Protein AF-A0A0J8QMM5-F1 (afdb_monomer_lite)

pLDDT: mean 78.03, std 19.75, range [22.58, 96.88]

Secondary structure (DSSP, 8-state):
-HHHHHHHHHHHHHHHHHHHHHHHHHHHHHHHHHHHHHHHHHHHHHHHHHHHHHHHHHHHHHHHHHHHHHHHHHHHHHHHHHTT--S-------------HHHHHHHHT-HHHHHHHHHHH-TT--EEEEES-TT--HHHHHHHHHHHH-----GGGEEEEE-S-GGGGSGGG-SS-HHHHHHHHHHHHHHHHHHH---SSEEESS--HHHHHHHHHH-TTS-EEE--SS-SS-HHHHHGGG-SSS-S-TTTTTTSHHHHHHHHHHHHHHHHHHHHHHHHS-B--SS----PPPP-

Foldseek 3Di:
DVVVVVVVVVVVVVVVVCVVVVVVVVVVVVLVVLQVVLVVLQVLQVVVVVVLLVQLVVVVVVVVVVVVVVVVVVVVVVVVVVVVDPDDDDDPDPPPPPDDVVLVVVLVQDPLNVQQVCCVVPVSAAAEAEDQPPPDDLVRVQVVCCVPNVDHHDSSRYHYDHFPLVLQLDQVNPPPPSLVSNLVSLLVRLVRVSSNPNDQEEEAEPQNLSSLLSCCSHPVNHAYAYSDPDHSDDPLNLVQLDACPPPRDDNHVCLDDPNNVVVSVSVVVSVVVSCVSNVPRNHDDVPDPCPDPDDD

Organism: NCBI:txid454286

Sequence (296 aa):
MLAFISSTIATLVSLLALAVIFPTVAGYPIRLVLRGLGCRIKKRTEAKRKLIRARVRVEEEDYQSQRNRQSKAEDADWEKVESYGSQTATDGKVKDSAWTESTRWRWRTSPLAAVRATQKRWPKAICVIYTGDQDVDKATMLKNIERRFNIQLHPPTVVFCYLSTRKYVLSNTYPHFTLLGQSLGSLVLAYDAFTNLVPDVFVDTMGYAFALALSNFLFPSVPTGAYVHYPTISTDMLESLDDKTGQRGLNAGAGTGWKGMVKRKYWHAFAKLYGWVGGNANLREPSILYIRPIPS

InterPro domains:
  IPR031814 ALG11 mannosyltransferase, N-terminal [PF15924] (113-282)
  IPR038013 ALG11 mannosyltransferase [PTHR45919] (113-282)

Structure (mmCIF, N/CA/C/O backbone):
data_AF-A0A0J8QMM5-F1
#
_entry.id   AF-A0A0J8QMM5-F1
#
loop_
_atom_site.group_PDB
_atom_site.id
_atom_site.type_symbol
_atom_site.label_atom_id
_atom_site.label_alt_id
_atom_site.label_comp_id
_atom_site.label_asym_id
_atom_site.label_entity_id
_atom_site.label_seq_id
_atom_site.pdbx_PDB_ins_code
_atom_site.Cartn_x
_atom_site.Cartn_y
_atom_site.Cartn_z
_atom_site.occupancy
_atom_site.B_iso_or_equiv
_atom_site.auth_seq_id
_atom_site.auth_comp_id
_atom_site.auth_asym_id
_atom_site.auth_atom_id
_atom_site.pdbx_PDB_model_num
ATOM 1 N N . MET A 1 1 ? 13.458 -31.846 -51.665 1.00 62.78 1 MET A N 1
ATOM 2 C CA . MET A 1 1 ? 13.258 -30.419 -51.314 1.00 62.78 1 MET A CA 1
ATOM 3 C C . MET A 1 1 ? 12.048 -30.204 -50.399 1.00 62.78 1 MET A C 1
ATOM 5 O O . MET A 1 1 ? 12.219 -29.625 -49.338 1.00 62.78 1 MET A O 1
ATOM 9 N N . LEU A 1 2 ? 10.861 -30.732 -50.733 1.00 65.62 2 LEU A N 1
ATOM 10 C CA . LEU A 1 2 ? 9.627 -30.558 -49.938 1.00 65.62 2 LEU A CA 1
ATOM 11 C C . LEU A 1 2 ? 9.705 -31.093 -48.490 1.00 65.62 2 LEU A C 1
ATOM 13 O O . LEU A 1 2 ? 9.271 -30.413 -47.566 1.00 65.62 2 LEU A O 1
ATOM 17 N N . ALA A 1 3 ? 10.326 -32.257 -48.266 1.00 66.31 3 ALA A N 1
ATOM 18 C CA . ALA A 1 3 ? 10.492 -32.827 -46.920 1.00 66.31 3 ALA A CA 1
ATOM 19 C C . ALA A 1 3 ? 11.382 -31.971 -45.992 1.00 66.31 3 ALA A C 1
ATOM 21 O O . ALA A 1 3 ? 11.090 -31.831 -44.806 1.00 66.31 3 ALA A O 1
ATOM 22 N N . PHE A 1 4 ? 12.427 -31.338 -46.538 1.00 68.12 4 PHE A N 1
ATOM 23 C CA . PHE A 1 4 ? 13.294 -30.431 -45.779 1.00 68.12 4 PHE A CA 1
ATOM 24 C C . PHE A 1 4 ? 12.557 -29.150 -45.374 1.00 68.12 4 PHE A C 1
ATOM 26 O O . PHE A 1 4 ? 12.697 -28.705 -44.240 1.00 68.12 4 PHE A O 1
ATOM 33 N N . ILE A 1 5 ? 11.720 -28.606 -46.263 1.00 73.81 5 ILE A N 1
ATOM 34 C CA . ILE A 1 5 ? 10.893 -27.421 -45.990 1.00 73.81 5 ILE A CA 1
ATOM 35 C C . ILE A 1 5 ? 9.827 -27.734 -44.923 1.00 73.81 5 ILE A C 1
ATOM 37 O O . ILE A 1 5 ? 9.602 -26.941 -44.015 1.00 73.81 5 ILE A O 1
ATOM 41 N N . SER A 1 6 ? 9.212 -28.919 -44.968 1.00 75.88 6 SER A N 1
ATOM 42 C CA . SER A 1 6 ? 8.252 -29.346 -43.940 1.00 75.88 6 SER A CA 1
ATOM 43 C C . SER A 1 6 ? 8.903 -29.505 -42.560 1.00 75.88 6 SER A C 1
ATOM 45 O O . SER A 1 6 ? 8.299 -29.144 -41.550 1.00 75.88 6 SER A O 1
ATOM 47 N N . SER A 1 7 ? 10.134 -30.023 -42.503 1.00 79.88 7 SER A N 1
ATOM 48 C CA . SER A 1 7 ? 10.862 -30.205 -41.244 1.00 79.88 7 SER A CA 1
ATOM 49 C C . SER A 1 7 ? 11.299 -28.877 -40.624 1.00 79.88 7 SER A C 1
ATOM 51 O O . SER A 1 7 ? 11.254 -28.743 -39.404 1.00 79.88 7 SER A O 1
ATOM 53 N N . THR A 1 8 ? 11.706 -27.890 -41.429 1.00 86.25 8 THR A N 1
ATOM 54 C CA . THR A 1 8 ? 12.102 -26.563 -40.926 1.00 86.25 8 THR A CA 1
ATOM 55 C C . THR A 1 8 ? 10.906 -25.731 -40.468 1.00 86.25 8 THR A C 1
ATOM 57 O O . THR A 1 8 ? 11.003 -25.002 -39.483 1.00 86.25 8 THR A O 1
ATOM 60 N N . ILE A 1 9 ? 9.751 -25.869 -41.125 1.00 87.31 9 ILE A N 1
ATOM 61 C CA . ILE A 1 9 ? 8.509 -25.224 -40.679 1.00 87.31 9 ILE A CA 1
ATOM 62 C C . ILE A 1 9 ? 8.049 -25.821 -39.342 1.00 87.31 9 ILE A C 1
ATOM 64 O O . ILE A 1 9 ? 7.714 -25.075 -38.423 1.00 87.31 9 ILE A O 1
ATOM 68 N N . ALA A 1 10 ? 8.092 -27.147 -39.184 1.00 86.06 10 ALA A N 1
ATOM 69 C CA . ALA A 1 10 ? 7.702 -27.807 -37.936 1.00 86.06 10 ALA A CA 1
ATOM 70 C C . ALA A 1 10 ? 8.595 -27.414 -36.742 1.00 86.06 10 ALA A C 1
ATOM 72 O O . ALA A 1 10 ? 8.090 -27.210 -35.633 1.00 86.06 10 ALA A O 1
ATOM 73 N N . THR A 1 11 ? 9.908 -27.254 -36.953 1.00 88.94 11 THR A N 1
ATOM 74 C CA . THR A 1 11 ? 10.827 -26.798 -35.896 1.00 88.94 11 THR A CA 1
ATOM 75 C C . THR A 1 11 ? 10.602 -25.332 -35.533 1.00 88.94 11 THR A C 1
ATOM 77 O O . THR A 1 11 ? 10.573 -25.011 -34.346 1.00 88.94 11 THR A O 1
ATOM 80 N N . LEU A 1 12 ? 10.355 -24.453 -36.510 1.00 90.69 12 LEU A N 1
ATOM 81 C CA . LEU A 1 12 ? 9.991 -23.050 -36.268 1.00 90.69 12 LEU A CA 1
ATOM 82 C C . LEU A 1 12 ? 8.680 -22.914 -35.484 1.00 90.69 12 LEU A C 1
ATOM 84 O O . LEU A 1 12 ? 8.627 -22.161 -34.513 1.00 90.69 12 LEU A O 1
ATOM 88 N N . VAL A 1 13 ? 7.643 -23.670 -35.856 1.00 90.88 13 VAL A N 1
ATOM 89 C CA . VAL A 1 13 ? 6.353 -23.677 -35.144 1.00 90.88 13 VAL A CA 1
ATOM 90 C C . VAL A 1 13 ? 6.521 -24.194 -33.714 1.00 90.88 13 VAL A C 1
ATOM 92 O O . VAL A 1 13 ? 5.985 -23.597 -32.783 1.00 90.88 13 VAL A O 1
ATOM 95 N N . SER A 1 14 ? 7.312 -25.250 -33.515 1.00 87.44 14 SER A N 1
ATOM 96 C CA . SER A 1 14 ? 7.586 -25.797 -32.180 1.00 87.44 14 SER A CA 1
ATOM 97 C C . SER A 1 14 ? 8.368 -24.816 -31.301 1.00 87.44 14 SER A C 1
ATOM 99 O O . SER A 1 14 ? 8.027 -24.635 -30.135 1.00 87.44 14 SER A O 1
ATOM 101 N N . LEU A 1 15 ? 9.374 -24.131 -31.855 1.00 88.81 15 LEU A N 1
ATOM 102 C CA . LEU A 1 15 ? 10.140 -23.102 -31.144 1.00 88.81 15 LEU A CA 1
ATOM 103 C C . LEU A 1 15 ? 9.281 -21.885 -30.788 1.00 88.81 15 LEU A C 1
ATOM 105 O O . LEU A 1 15 ? 9.394 -21.371 -29.679 1.00 88.81 15 LEU A O 1
ATOM 109 N N . LEU A 1 16 ? 8.392 -21.454 -31.687 1.00 87.69 16 LEU A N 1
ATOM 110 C CA . LEU A 1 16 ? 7.431 -20.383 -31.415 1.00 87.69 16 LEU A CA 1
ATOM 111 C C . LEU A 1 16 ? 6.427 -20.789 -30.331 1.00 87.69 16 LEU A C 1
ATOM 113 O O . LEU A 1 16 ? 6.176 -20.013 -29.410 1.00 87.69 16 LEU A O 1
ATOM 117 N N . ALA A 1 17 ? 5.900 -22.014 -30.385 1.00 84.44 17 ALA A N 1
ATOM 118 C CA . ALA A 1 17 ? 5.011 -22.539 -29.354 1.00 84.44 17 ALA A CA 1
ATOM 119 C C . ALA A 1 17 ? 5.716 -22.600 -27.990 1.00 84.44 17 ALA A C 1
ATOM 121 O O . ALA A 1 17 ? 5.173 -22.116 -26.999 1.00 84.44 17 ALA A O 1
ATOM 122 N N . LEU A 1 18 ? 6.955 -23.101 -27.933 1.00 83.62 18 LEU A N 1
ATOM 123 C CA . LEU A 1 18 ? 7.776 -23.074 -26.721 1.00 83.62 18 LEU A CA 1
ATOM 124 C C . LEU A 1 18 ? 8.039 -21.644 -26.240 1.00 83.62 18 LEU A C 1
ATOM 126 O O . LEU A 1 18 ? 7.903 -21.389 -25.051 1.00 83.62 18 LEU A O 1
ATOM 130 N N . ALA A 1 19 ? 8.344 -20.695 -27.124 1.00 81.31 19 ALA A N 1
ATOM 131 C CA . ALA A 1 19 ? 8.587 -19.302 -26.748 1.00 81.31 19 ALA A CA 1
ATOM 132 C C . ALA A 1 19 ? 7.346 -18.603 -26.161 1.00 81.31 19 ALA A C 1
ATOM 134 O O . ALA A 1 19 ? 7.491 -17.705 -25.335 1.00 81.31 19 ALA A O 1
ATOM 135 N N . VAL A 1 20 ? 6.136 -19.019 -26.546 1.00 79.88 20 VAL A N 1
ATOM 136 C CA . VAL A 1 20 ? 4.873 -18.488 -26.001 1.00 79.88 20 VAL A CA 1
ATOM 137 C C . VAL A 1 20 ? 4.461 -19.218 -24.720 1.00 79.88 20 VAL A C 1
ATOM 139 O O . VAL A 1 20 ? 4.051 -18.588 -23.744 1.00 79.88 20 VAL A O 1
ATOM 142 N N . ILE A 1 21 ? 4.593 -20.544 -24.690 1.00 78.25 21 ILE A N 1
ATOM 143 C CA . ILE A 1 21 ? 4.178 -21.377 -23.556 1.00 78.25 21 ILE A CA 1
ATOM 144 C C . ILE A 1 21 ? 5.167 -21.227 -22.396 1.00 78.25 21 ILE A C 1
ATOM 146 O O . ILE A 1 21 ? 4.750 -21.062 -21.250 1.00 78.25 21 ILE A O 1
ATOM 150 N N . PHE A 1 22 ? 6.472 -21.212 -22.667 1.00 76.62 22 PHE A N 1
ATOM 151 C CA . PHE A 1 22 ? 7.512 -21.219 -21.641 1.00 76.62 22 PHE A CA 1
ATOM 152 C C . PHE A 1 22 ? 7.416 -20.043 -20.657 1.00 76.62 22 PHE A C 1
ATOM 154 O O . PHE A 1 22 ? 7.414 -20.314 -19.462 1.00 76.62 22 PHE A O 1
ATOM 161 N N . PRO A 1 23 ? 7.236 -18.769 -21.059 1.00 71.94 23 PRO A N 1
ATOM 162 C CA . PRO A 1 23 ? 7.080 -17.667 -20.105 1.00 71.94 23 PRO A CA 1
ATOM 163 C C . PRO A 1 23 ? 5.829 -17.810 -19.228 1.00 71.94 23 PRO A C 1
ATOM 165 O O . PRO A 1 23 ? 5.852 -17.472 -18.043 1.00 71.94 23 PRO A O 1
ATOM 168 N N . THR A 1 24 ? 4.735 -18.337 -19.790 1.00 69.25 24 THR A N 1
ATOM 169 C CA . THR A 1 24 ? 3.478 -18.531 -19.050 1.00 69.25 24 THR A CA 1
ATOM 170 C C . THR A 1 24 ? 3.580 -19.670 -18.037 1.00 69.25 24 THR A C 1
ATOM 172 O O . THR A 1 24 ? 3.145 -19.521 -16.893 1.00 69.25 24 THR A O 1
ATOM 175 N N . VAL A 1 25 ? 4.229 -20.771 -18.421 1.00 75.44 25 VAL A N 1
ATOM 176 C CA . VAL A 1 25 ? 4.431 -21.951 -17.574 1.00 75.44 25 VAL A CA 1
ATOM 177 C C . VAL A 1 25 ? 5.536 -21.706 -16.545 1.00 75.44 25 VAL A C 1
ATOM 179 O O . VAL A 1 25 ? 5.356 -22.035 -15.376 1.00 75.44 25 VAL A O 1
ATOM 182 N N . ALA A 1 26 ? 6.632 -21.041 -16.918 1.00 74.88 26 ALA A N 1
ATOM 183 C CA . ALA A 1 26 ? 7.731 -20.691 -16.014 1.00 74.88 26 ALA A CA 1
ATOM 184 C C . ALA A 1 26 ? 7.309 -19.684 -14.930 1.00 74.88 26 ALA A C 1
ATOM 186 O O . ALA A 1 26 ? 7.843 -19.699 -13.822 1.00 74.88 26 ALA A O 1
ATOM 187 N N . GLY A 1 27 ? 6.309 -18.840 -15.205 1.00 80.00 27 GLY A N 1
ATOM 188 C CA . GLY A 1 27 ? 5.729 -17.941 -14.205 1.00 80.00 27 GLY A CA 1
ATOM 189 C C . GLY A 1 27 ? 4.836 -18.643 -13.172 1.00 80.00 27 GLY A C 1
ATOM 190 O O . GLY A 1 27 ? 4.624 -18.108 -12.081 1.00 80.00 27 GLY A O 1
ATOM 191 N N . TYR A 1 28 ? 4.312 -19.834 -13.478 1.00 85.44 28 TYR A N 1
ATOM 192 C CA . TYR A 1 28 ? 3.424 -20.585 -12.587 1.00 85.44 28 TYR A CA 1
ATOM 193 C C . TYR A 1 28 ? 4.067 -21.004 -11.250 1.00 85.44 28 TYR A C 1
ATOM 195 O O . TYR A 1 28 ? 3.467 -20.706 -10.212 1.00 85.44 28 TYR A O 1
ATOM 203 N N . PRO A 1 29 ? 5.271 -21.619 -11.204 1.00 88.50 29 PRO A N 1
ATOM 204 C CA . PRO A 1 29 ? 5.899 -21.982 -9.933 1.00 88.50 29 PRO A CA 1
ATOM 205 C C . PRO A 1 29 ? 6.168 -20.753 -9.059 1.00 88.50 29 PRO A C 1
ATOM 207 O O . PRO A 1 29 ? 5.902 -20.787 -7.861 1.00 88.50 29 PRO A O 1
ATOM 210 N N . ILE A 1 30 ? 6.591 -19.632 -9.654 1.00 88.50 30 ILE A N 1
ATOM 211 C CA . ILE A 1 30 ? 6.807 -18.371 -8.929 1.00 88.50 30 ILE A CA 1
ATOM 212 C C . ILE A 1 30 ? 5.498 -17.890 -8.293 1.00 88.50 30 ILE A C 1
ATOM 214 O O . ILE A 1 30 ? 5.462 -17.562 -7.107 1.00 88.50 30 ILE A O 1
ATOM 218 N N . ARG A 1 31 ? 4.392 -17.900 -9.050 1.00 88.75 31 ARG A N 1
ATOM 219 C CA . ARG A 1 31 ? 3.063 -17.542 -8.528 1.00 88.75 31 ARG A CA 1
ATOM 220 C C . ARG A 1 31 ? 2.626 -18.474 -7.400 1.00 88.75 31 ARG A C 1
ATOM 222 O O . ARG A 1 31 ? 2.049 -17.998 -6.427 1.00 88.75 31 ARG A O 1
ATOM 229 N N . LEU A 1 32 ? 2.895 -19.775 -7.504 1.00 92.06 32 LEU A N 1
ATOM 230 C CA . LEU A 1 32 ? 2.554 -20.745 -6.463 1.00 92.06 32 LEU A CA 1
ATOM 231 C C . LEU A 1 32 ? 3.343 -20.486 -5.172 1.00 92.06 32 LEU A C 1
ATOM 233 O O . LEU A 1 32 ? 2.751 -20.452 -4.094 1.00 92.06 32 LEU A O 1
ATOM 237 N N . VAL A 1 33 ? 4.650 -20.232 -5.284 1.00 94.31 33 VAL A N 1
ATOM 238 C CA . VAL A 1 33 ? 5.516 -19.891 -4.144 1.00 94.31 33 VAL A CA 1
ATOM 239 C C . VAL A 1 33 ? 5.051 -18.596 -3.475 1.00 94.31 33 VAL A C 1
ATOM 241 O O . VAL A 1 33 ? 4.888 -18.563 -2.255 1.00 94.31 33 VAL A O 1
ATOM 244 N N . LEU A 1 34 ? 4.766 -17.548 -4.255 1.00 93.94 34 LEU A N 1
ATOM 245 C CA . LEU A 1 34 ? 4.279 -16.269 -3.725 1.00 93.94 34 LEU A CA 1
ATOM 246 C C . LEU A 1 34 ? 2.908 -16.408 -3.051 1.00 93.94 34 LEU A C 1
ATOM 248 O O . LEU A 1 34 ? 2.711 -15.871 -1.963 1.00 93.94 34 LEU A O 1
ATOM 252 N N . ARG A 1 35 ? 1.989 -17.197 -3.619 1.00 94.75 35 ARG A N 1
ATOM 253 C CA . ARG A 1 35 ? 0.704 -17.520 -2.975 1.00 94.75 35 ARG A CA 1
ATOM 254 C C . ARG A 1 35 ? 0.899 -18.282 -1.668 1.00 94.75 35 ARG A C 1
ATOM 256 O O . ARG A 1 35 ? 0.250 -17.961 -0.677 1.00 94.75 35 ARG A O 1
ATOM 263 N N . GLY A 1 36 ? 1.813 -19.253 -1.638 1.00 95.94 36 GLY A N 1
ATOM 264 C CA . GLY A 1 36 ? 2.172 -19.980 -0.419 1.00 95.94 36 GLY A CA 1
ATOM 265 C C . GLY A 1 36 ? 2.713 -19.050 0.671 1.00 95.94 36 GLY A C 1
ATOM 266 O O . GLY A 1 36 ? 2.278 -19.118 1.826 1.00 95.94 36 GLY A O 1
ATOM 267 N N . LEU A 1 37 ? 3.595 -18.119 0.295 1.00 96.50 37 LEU A N 1
ATOM 268 C CA . LEU A 1 37 ? 4.109 -17.082 1.188 1.00 96.50 37 LEU A CA 1
ATOM 269 C C . LEU A 1 37 ? 2.985 -16.167 1.694 1.00 96.50 37 LEU A C 1
ATOM 271 O O . LEU A 1 37 ? 2.896 -15.913 2.895 1.00 96.50 37 LEU A O 1
ATOM 275 N N . GLY A 1 38 ? 2.079 -15.740 0.814 1.00 96.06 38 GLY A N 1
ATOM 276 C CA . GLY A 1 38 ? 0.898 -14.965 1.182 1.00 96.06 38 GLY A CA 1
ATOM 277 C C . GLY A 1 38 ? -0.000 -15.702 2.176 1.00 96.06 38 GLY A C 1
ATOM 278 O O . GLY A 1 38 ? -0.340 -15.158 3.226 1.00 96.06 38 GLY A O 1
ATOM 279 N N . CYS A 1 39 ? -0.315 -16.978 1.942 1.00 96.06 39 CYS A N 1
ATOM 280 C CA . CYS A 1 39 ? -1.072 -17.796 2.895 1.00 96.06 39 CYS A CA 1
ATOM 281 C C . CYS A 1 39 ? -0.392 -17.859 4.271 1.00 96.06 39 CYS A C 1
ATOM 283 O O . CYS A 1 39 ? -1.067 -17.745 5.297 1.00 96.06 39 CYS A O 1
ATOM 285 N N . ARG A 1 40 ? 0.940 -17.994 4.310 1.00 96.88 40 ARG 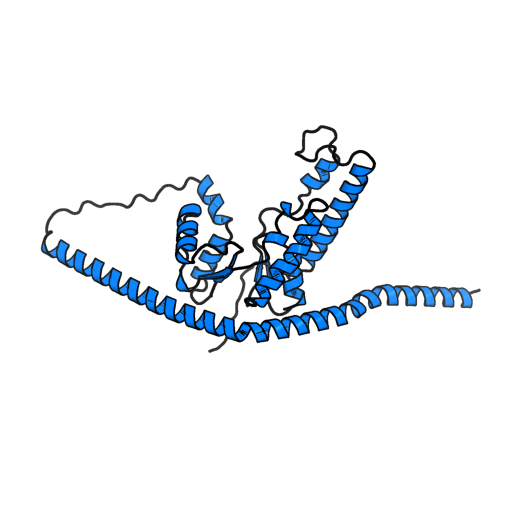A N 1
ATOM 286 C CA . ARG A 1 40 ? 1.712 -17.986 5.560 1.00 96.88 40 ARG A CA 1
ATOM 287 C C . ARG A 1 40 ? 1.621 -16.639 6.280 1.00 96.88 40 ARG A C 1
ATOM 289 O O . ARG A 1 40 ? 1.396 -16.616 7.490 1.00 96.88 40 ARG A O 1
ATOM 296 N N . ILE A 1 41 ? 1.755 -15.528 5.556 1.00 96.31 41 ILE A N 1
ATOM 297 C CA . ILE A 1 41 ? 1.646 -14.174 6.120 1.00 96.31 41 ILE A CA 1
ATOM 298 C C . ILE A 1 41 ? 0.225 -13.914 6.640 1.00 96.31 41 ILE A C 1
ATOM 300 O O . ILE A 1 41 ? 0.054 -13.401 7.748 1.00 96.31 41 ILE A O 1
ATOM 304 N N . LYS A 1 42 ? -0.803 -14.332 5.893 1.00 94.88 42 LYS A N 1
ATOM 305 C CA . LYS A 1 42 ? -2.204 -14.208 6.310 1.00 94.88 42 LYS A CA 1
ATOM 306 C C . LYS A 1 42 ? -2.452 -14.952 7.622 1.00 94.88 42 LYS A C 1
ATOM 308 O O . LYS A 1 42 ? -2.906 -14.333 8.575 1.00 94.88 42 LYS A O 1
ATOM 313 N N . LYS A 1 43 ? -2.040 -16.223 7.717 1.00 95.81 43 LYS A N 1
ATOM 314 C CA . LYS A 1 43 ? -2.146 -17.013 8.959 1.00 95.81 43 LYS A CA 1
ATOM 315 C C . LYS A 1 43 ? -1.427 -16.345 10.134 1.00 95.81 43 LYS A C 1
ATOM 317 O O . LYS A 1 43 ? -1.985 -16.240 11.219 1.00 95.81 43 LYS A O 1
ATOM 322 N N . ARG A 1 44 ? -0.208 -15.835 9.918 1.00 95.50 44 ARG A N 1
ATOM 323 C CA . ARG A 1 44 ? 0.572 -15.153 10.965 1.00 95.50 44 ARG A CA 1
ATOM 324 C C . ARG A 1 44 ? -0.115 -13.883 11.482 1.00 95.50 44 ARG A C 1
ATOM 326 O O . ARG A 1 44 ? -0.029 -13.582 12.668 1.00 95.50 44 ARG A O 1
ATOM 333 N N . THR A 1 45 ? -0.794 -13.141 10.609 1.00 94.50 45 THR A N 1
ATOM 334 C CA . THR A 1 45 ? -1.445 -11.869 10.964 1.00 94.50 45 THR A CA 1
ATOM 335 C C . THR A 1 45 ? -2.856 -12.028 11.538 1.00 94.50 45 THR A C 1
ATOM 337 O O . THR A 1 45 ? -3.407 -11.057 12.059 1.00 94.50 45 THR A O 1
ATOM 340 N N . GLU A 1 46 ? -3.444 -13.231 11.528 1.00 94.19 46 GLU A N 1
ATOM 341 C CA . GLU A 1 46 ? -4.797 -13.471 12.054 1.00 94.19 46 GLU A CA 1
ATOM 342 C C . GLU A 1 46 ? -4.939 -13.161 13.547 1.00 94.19 46 GLU A C 1
ATOM 344 O O . GLU A 1 46 ? -5.944 -12.575 13.954 1.00 94.19 46 GLU A O 1
ATOM 349 N N . ALA A 1 47 ? -3.940 -13.498 14.365 1.00 94.69 47 ALA A N 1
ATOM 350 C CA . ALA A 1 47 ? -3.967 -13.186 15.795 1.00 94.69 47 ALA A CA 1
ATOM 351 C C . ALA A 1 47 ? -4.033 -11.667 16.026 1.00 94.69 47 ALA A C 1
ATOM 353 O O . ALA A 1 47 ? -4.917 -11.170 16.724 1.00 94.69 47 ALA A O 1
ATOM 354 N N . LYS A 1 48 ? -3.162 -10.910 15.347 1.00 93.19 48 LYS A N 1
ATOM 355 C CA . LYS A 1 48 ? -3.145 -9.442 15.409 1.00 93.19 48 LYS A CA 1
ATOM 356 C C . LYS A 1 48 ? -4.441 -8.832 14.876 1.00 93.19 48 LYS A C 1
ATOM 358 O O . LYS A 1 48 ? -4.972 -7.903 15.476 1.00 93.19 48 LYS A O 1
ATOM 363 N N . ARG A 1 49 ? -5.015 -9.391 13.810 1.00 94.25 49 ARG A N 1
ATOM 364 C CA . ARG A 1 49 ? -6.330 -8.992 13.286 1.00 94.25 49 ARG A CA 1
ATOM 365 C C . ARG A 1 49 ? -7.446 -9.164 14.319 1.00 94.25 49 ARG A C 1
ATOM 367 O O . ARG A 1 49 ? -8.279 -8.269 14.454 1.00 94.25 49 ARG A O 1
ATOM 374 N N . LYS A 1 50 ? -7.484 -10.290 15.041 1.00 95.31 50 LYS A N 1
ATOM 375 C CA . LYS A 1 50 ? -8.470 -10.522 16.114 1.00 95.31 50 LYS A CA 1
ATOM 376 C C . LYS A 1 50 ? -8.305 -9.502 17.242 1.00 95.31 50 LYS A C 1
ATOM 378 O O . LYS A 1 50 ? -9.301 -8.924 17.667 1.00 95.31 50 LYS A O 1
ATOM 383 N N . LEU A 1 51 ? -7.065 -9.217 17.645 1.00 95.50 51 LEU A N 1
ATOM 384 C CA . LEU A 1 51 ? -6.756 -8.194 18.650 1.00 95.50 51 LEU A CA 1
ATOM 385 C C . LEU A 1 51 ? -7.208 -6.796 18.217 1.00 95.50 51 LEU A C 1
ATOM 387 O O . LEU A 1 51 ? -7.824 -6.087 19.004 1.00 95.50 51 LEU A O 1
ATOM 391 N N . ILE A 1 52 ? -6.960 -6.413 16.961 1.00 93.62 52 ILE A N 1
ATOM 392 C CA . ILE A 1 52 ? -7.420 -5.127 16.422 1.00 93.62 52 ILE A CA 1
ATOM 393 C C . ILE A 1 52 ? -8.948 -5.050 16.463 1.00 93.62 52 ILE A C 1
ATOM 395 O O . ILE A 1 52 ? -9.489 -4.061 16.940 1.00 93.62 52 ILE A O 1
ATOM 399 N N . ARG A 1 53 ? -9.657 -6.097 16.025 1.00 94.75 53 ARG A N 1
ATOM 400 C CA . ARG A 1 53 ? -11.128 -6.125 16.080 1.00 94.75 53 ARG A CA 1
ATOM 401 C C . ARG A 1 53 ? -11.659 -6.011 17.509 1.00 94.75 53 ARG A C 1
ATOM 403 O O . ARG A 1 53 ? -12.637 -5.306 17.717 1.00 94.75 53 ARG A O 1
ATOM 410 N N . ALA A 1 54 ? -11.029 -6.685 18.469 1.00 95.12 54 ALA A N 1
ATOM 411 C CA . ALA A 1 54 ? -11.398 -6.581 19.877 1.00 95.12 54 ALA A CA 1
ATOM 412 C C . ALA A 1 54 ? -11.159 -5.164 20.417 1.00 95.12 54 ALA A C 1
ATOM 414 O O . ALA A 1 54 ? -12.059 -4.587 21.014 1.00 95.12 54 ALA A O 1
ATOM 415 N N . ARG A 1 55 ? -9.996 -4.566 20.123 1.00 94.75 55 ARG A N 1
ATOM 416 C CA . ARG A 1 55 ? -9.681 -3.185 20.513 1.00 94.75 55 ARG A CA 1
ATOM 417 C C . ARG A 1 55 ? -10.678 -2.182 19.939 1.00 94.75 55 ARG A C 1
ATOM 419 O O . ARG A 1 55 ? -11.149 -1.333 20.676 1.00 94.75 55 ARG A O 1
ATOM 426 N N . VAL A 1 56 ? -11.029 -2.305 18.658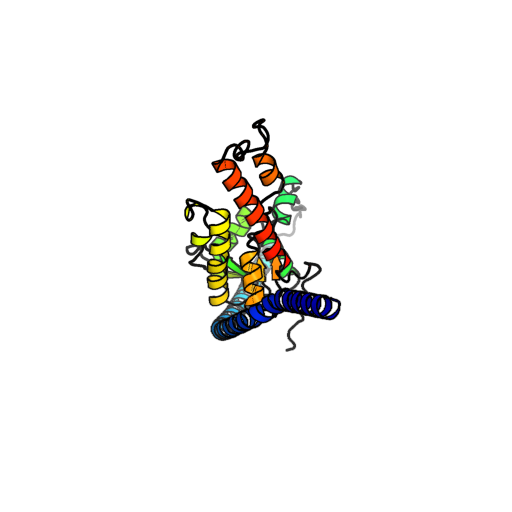 1.00 93.81 56 VAL A N 1
ATOM 427 C CA . VAL A 1 56 ? -12.017 -1.421 18.019 1.00 93.81 56 VAL A CA 1
ATOM 428 C C . VAL A 1 56 ? -13.388 -1.528 18.691 1.00 93.81 56 VAL A C 1
ATOM 430 O O . VAL A 1 56 ? -14.058 -0.516 18.832 1.00 93.81 56 VAL A O 1
ATOM 433 N N . ARG A 1 57 ? -13.807 -2.726 19.127 1.00 94.06 57 ARG A N 1
ATOM 434 C CA . ARG A 1 57 ? -15.074 -2.895 19.863 1.00 94.06 57 ARG A CA 1
ATOM 435 C C . ARG A 1 57 ? -15.056 -2.152 21.197 1.00 94.06 57 ARG A C 1
ATOM 437 O O . ARG A 1 57 ? -15.987 -1.410 21.465 1.00 94.06 57 ARG A O 1
ATOM 444 N N . VAL A 1 58 ? -13.981 -2.305 21.970 1.00 95.38 58 VAL A N 1
ATOM 445 C CA . VAL A 1 58 ? -13.817 -1.601 23.252 1.00 95.38 58 VAL A CA 1
ATOM 446 C C . VAL A 1 58 ? -13.770 -0.086 23.040 1.00 95.38 58 VAL A C 1
ATOM 448 O O . VAL A 1 58 ? -14.512 0.644 23.681 1.00 95.38 58 VAL A O 1
ATOM 451 N N . GLU A 1 59 ? -12.972 0.394 22.079 1.00 93.88 59 GLU A N 1
ATOM 452 C CA . GLU A 1 59 ? -12.902 1.828 21.760 1.00 93.88 59 GLU A CA 1
ATOM 453 C C . GLU A 1 59 ? -14.254 2.392 21.289 1.00 93.88 59 GLU A C 1
ATOM 455 O O . GLU A 1 59 ? -14.555 3.554 21.549 1.00 93.88 59 GLU A O 1
ATOM 460 N N . GLU A 1 60 ? -15.073 1.595 20.596 1.00 94.31 60 GLU A N 1
ATOM 461 C CA . GLU A 1 60 ? -16.426 1.991 20.200 1.00 94.31 60 GLU A CA 1
ATOM 462 C C . GLU A 1 60 ? -17.350 2.106 21.417 1.00 94.31 60 GLU A C 1
ATOM 464 O O . GLU A 1 60 ? -18.043 3.109 21.557 1.00 94.31 60 GLU A O 1
ATOM 469 N N . GLU A 1 61 ? -17.341 1.120 22.316 1.00 94.69 61 GLU A N 1
ATOM 470 C CA . GLU A 1 61 ? -18.130 1.138 23.557 1.00 94.69 61 GLU A CA 1
ATOM 471 C C . GLU A 1 61 ? -17.758 2.333 24.449 1.00 94.69 61 GLU A C 1
ATOM 473 O O . GLU A 1 61 ? -18.642 3.043 24.944 1.00 94.69 61 GLU A O 1
ATOM 478 N N . ASP A 1 62 ? -16.461 2.613 24.590 1.00 93.62 62 ASP A N 1
ATOM 479 C CA . ASP A 1 62 ? -15.947 3.773 25.320 1.00 93.62 62 ASP A CA 1
ATOM 480 C C . ASP A 1 62 ? -16.386 5.087 24.663 1.00 93.62 62 ASP A C 1
ATOM 482 O O . ASP A 1 62 ? -16.851 6.003 25.348 1.00 93.62 62 ASP A O 1
ATOM 486 N N . TYR A 1 63 ? -16.295 5.179 23.333 1.00 92.62 63 TYR A N 1
ATOM 487 C CA . TYR A 1 63 ? -16.704 6.364 22.578 1.00 92.62 63 TYR A CA 1
ATOM 488 C C . TYR A 1 63 ? -18.207 6.645 22.722 1.00 92.62 63 TYR A C 1
ATOM 490 O O . TYR A 1 63 ? -18.603 7.783 22.982 1.00 92.62 63 TYR A O 1
ATOM 498 N N . GLN A 1 64 ? -19.051 5.615 22.612 1.00 92.31 64 GLN A N 1
ATOM 499 C CA . GLN A 1 64 ? -20.499 5.744 22.809 1.00 92.31 64 GLN A CA 1
ATOM 500 C C . GLN A 1 64 ? -20.834 6.134 24.254 1.00 92.31 64 GLN A C 1
ATOM 502 O O . GLN A 1 64 ? -21.677 6.999 24.489 1.00 92.31 64 GLN A O 1
ATOM 507 N N . SER A 1 65 ? -20.134 5.556 25.233 1.00 93.31 65 SER A N 1
ATOM 508 C CA . SER A 1 65 ? -20.315 5.881 26.652 1.00 93.31 65 SER A CA 1
ATOM 509 C C . SER A 1 65 ? -19.946 7.332 26.963 1.00 93.31 65 SER A C 1
ATOM 511 O O . SER A 1 65 ? -20.684 8.016 27.672 1.00 93.31 65 SER A O 1
ATOM 513 N N . GLN A 1 66 ? -18.830 7.825 26.419 1.00 91.12 66 GLN A N 1
ATOM 514 C CA . GLN A 1 66 ? -18.414 9.222 26.557 1.00 91.12 66 GLN A CA 1
ATOM 515 C C . GLN A 1 66 ? -19.418 10.172 25.903 1.00 91.12 66 GLN A C 1
ATOM 517 O O . GLN A 1 66 ? -19.831 11.146 26.530 1.00 91.12 66 GLN A O 1
ATOM 522 N N . ARG A 1 67 ? -19.873 9.852 24.687 1.00 90.62 67 ARG A N 1
ATOM 523 C CA . ARG A 1 67 ? -20.861 10.657 23.963 1.00 90.62 67 ARG A CA 1
ATOM 524 C C . ARG A 1 67 ? -22.202 10.733 24.697 1.00 90.62 67 ARG A C 1
ATOM 526 O O . ARG A 1 67 ? -22.759 11.818 24.806 1.00 90.62 67 ARG A O 1
ATOM 533 N N . ASN A 1 68 ? -22.677 9.620 25.255 1.00 91.12 68 ASN A N 1
ATOM 534 C CA . ASN A 1 68 ? -23.910 9.584 26.048 1.00 91.12 68 ASN A CA 1
ATOM 535 C C . ASN A 1 68 ? -23.789 10.356 27.371 1.00 91.12 68 ASN A C 1
ATOM 537 O O . ASN A 1 68 ? -24.770 10.916 27.852 1.00 91.12 68 ASN A O 1
ATOM 541 N N . ARG A 1 69 ? -22.604 10.373 27.997 1.00 90.56 69 ARG A N 1
ATOM 542 C CA . ARG A 1 69 ? -22.356 11.207 29.186 1.00 90.56 69 ARG A CA 1
ATOM 543 C C . ARG A 1 69 ? -22.357 12.689 28.831 1.00 90.56 69 ARG A C 1
ATOM 545 O O . ARG A 1 69 ? -22.917 13.474 29.584 1.00 90.56 69 ARG A O 1
ATOM 552 N N . GLN A 1 70 ? -21.753 13.048 27.700 1.00 87.19 70 GLN A N 1
ATOM 553 C CA . GLN A 1 70 ? -21.716 14.425 27.228 1.00 87.19 70 GLN A CA 1
ATOM 554 C C . GLN A 1 70 ? -23.117 14.940 26.877 1.00 87.19 70 GLN A C 1
ATOM 556 O O . GLN A 1 70 ? -23.487 16.000 27.363 1.00 87.19 70 GLN A O 1
ATOM 561 N N . SER A 1 71 ? -23.921 14.171 26.134 1.00 83.56 71 SER A N 1
ATOM 562 C CA . SER A 1 71 ? -25.292 14.583 25.801 1.00 83.56 71 SER A CA 1
ATOM 563 C C . SER A 1 71 ? -26.147 14.782 27.054 1.00 83.56 71 SER A C 1
ATOM 565 O O . SER A 1 71 ? -26.813 15.796 27.181 1.00 83.56 71 SER A O 1
ATOM 567 N N . LYS A 1 72 ? -26.050 13.875 28.039 1.00 85.31 72 LYS A N 1
ATOM 568 C CA . LYS A 1 72 ? -26.756 14.025 29.323 1.00 85.31 72 LYS A CA 1
ATOM 569 C C . LYS A 1 72 ? -26.320 15.260 30.114 1.00 85.31 72 LYS A C 1
ATOM 571 O O . LYS A 1 72 ? -27.131 15.824 30.836 1.00 85.31 72 LYS A O 1
ATOM 576 N N . ALA A 1 73 ? -25.044 15.640 30.035 1.00 84.19 73 ALA A N 1
ATOM 577 C CA . ALA A 1 73 ? -24.543 16.842 30.695 1.00 84.19 73 ALA A CA 1
ATOM 578 C C . ALA A 1 73 ? -25.033 18.119 29.995 1.00 84.19 73 ALA A C 1
ATOM 580 O O . ALA A 1 73 ? -25.374 19.077 30.678 1.00 84.19 73 ALA A O 1
ATOM 581 N N . GLU A 1 74 ? -25.094 18.114 28.660 1.00 78.00 74 GLU A N 1
ATOM 582 C CA . GLU A 1 74 ? -25.655 19.211 27.863 1.00 78.00 74 GLU A CA 1
ATOM 583 C C . GLU A 1 74 ? -27.161 19.368 28.132 1.00 78.00 74 GLU A C 1
ATOM 585 O O . GLU A 1 74 ? -27.601 20.473 28.431 1.00 78.00 74 GLU A O 1
ATOM 590 N N . ASP A 1 75 ? -27.936 18.277 28.131 1.00 79.50 75 ASP A N 1
ATOM 591 C CA . ASP A 1 75 ? -29.377 18.301 28.435 1.00 79.50 75 ASP A CA 1
ATOM 592 C C . ASP A 1 75 ? -29.656 18.849 29.850 1.00 79.50 75 ASP A C 1
ATOM 594 O O . ASP A 1 75 ? -30.529 19.693 30.032 1.00 79.50 75 ASP A O 1
ATOM 598 N N . ALA A 1 76 ? -28.870 18.436 30.852 1.00 77.25 76 ALA A N 1
ATOM 599 C CA . ALA A 1 76 ? -29.004 18.931 32.224 1.00 77.25 76 ALA A CA 1
ATOM 600 C C . ALA A 1 76 ? -28.633 20.420 32.377 1.00 77.25 76 ALA A C 1
ATOM 602 O O . ALA A 1 76 ? -29.174 21.108 33.245 1.00 77.25 76 ALA A O 1
ATOM 603 N N . ASP A 1 77 ? -27.706 20.928 31.558 1.00 78.50 77 ASP A N 1
ATOM 604 C CA . ASP A 1 77 ? -27.383 22.358 31.510 1.00 78.50 77 ASP A CA 1
ATOM 605 C C . ASP A 1 77 ? -28.532 23.153 30.866 1.00 78.50 77 ASP A C 1
ATOM 607 O O . ASP A 1 77 ? -28.943 24.182 31.402 1.00 78.50 77 ASP A O 1
ATOM 611 N N . TRP A 1 78 ? -29.140 22.632 29.793 1.00 70.38 78 TRP A N 1
ATOM 612 C CA . TRP A 1 78 ? -30.327 23.229 29.170 1.00 70.38 78 TRP A CA 1
ATOM 613 C C . TRP A 1 78 ? -31.537 23.274 30.112 1.00 70.38 78 TRP A C 1
ATOM 615 O O . TRP A 1 78 ? -32.157 24.330 30.231 1.00 70.38 78 TRP A O 1
ATOM 625 N N . GLU A 1 79 ? -31.826 22.200 30.855 1.00 64.88 79 GLU A N 1
ATOM 626 C CA . GLU A 1 79 ? -32.895 22.184 31.873 1.00 64.88 79 GLU A CA 1
ATOM 627 C C . GLU A 1 79 ? -32.665 23.242 32.967 1.00 64.88 79 GLU A C 1
ATOM 629 O O . GLU A 1 79 ? -33.604 23.865 33.475 1.00 64.88 79 GLU A O 1
ATOM 634 N N . LYS A 1 80 ? -31.397 23.507 33.308 1.00 68.88 80 LYS A N 1
ATOM 635 C CA . LYS A 1 80 ? -31.033 24.558 34.259 1.00 68.88 80 LYS A CA 1
ATOM 636 C C . LYS A 1 80 ? -31.246 25.951 33.669 1.00 68.88 80 LYS A C 1
ATOM 638 O O . LYS A 1 80 ? -31.714 26.830 34.385 1.00 68.88 80 LYS A O 1
ATOM 643 N N . VAL A 1 81 ? -30.942 26.168 32.391 1.00 60.38 81 VAL A N 1
ATOM 644 C CA . VAL A 1 81 ? -31.171 27.454 31.708 1.00 60.38 81 VAL A CA 1
ATOM 645 C C . VAL A 1 81 ? -32.670 27.733 31.527 1.00 60.38 81 VAL A C 1
ATOM 647 O O . VAL A 1 81 ? -33.104 28.861 31.765 1.00 60.38 81 VAL A O 1
ATOM 650 N N . GLU A 1 82 ? -33.483 26.721 31.210 1.00 56.97 82 GLU A N 1
ATOM 651 C CA . GLU A 1 82 ? -34.949 26.849 31.135 1.00 56.97 82 GLU A CA 1
ATOM 652 C C . GLU A 1 82 ? -35.575 27.192 32.498 1.00 56.97 82 GLU A C 1
ATOM 654 O O . GLU A 1 82 ? -36.504 27.998 32.567 1.00 56.97 82 GLU A O 1
ATOM 659 N N . SER A 1 83 ? -35.005 26.691 33.601 1.00 53.75 83 SER A N 1
ATOM 660 C CA . SER A 1 83 ? -35.415 27.060 34.965 1.00 53.75 83 SER A CA 1
ATOM 661 C C . SER A 1 83 ? -35.163 28.538 35.319 1.00 53.75 83 SER A C 1
ATOM 663 O O . SER A 1 83 ? -35.741 29.018 36.298 1.00 53.75 83 SER A O 1
ATOM 665 N N . TYR A 1 84 ? -34.323 29.265 34.571 1.00 51.41 84 TYR A N 1
ATOM 666 C CA . TYR A 1 84 ? -33.997 30.679 34.824 1.00 51.41 84 TYR A CA 1
ATOM 667 C C . TYR A 1 84 ? -34.447 31.641 33.707 1.00 51.41 84 TYR A C 1
ATOM 669 O O . TYR A 1 84 ? -34.298 32.852 33.867 1.00 51.41 84 TYR A O 1
ATOM 677 N N . GLY A 1 85 ? -35.010 31.150 32.597 1.00 41.28 85 GLY A N 1
ATOM 678 C CA . GLY A 1 85 ? -35.192 31.943 31.379 1.00 41.28 85 GLY A CA 1
ATOM 679 C C . GLY A 1 85 ? -36.569 31.835 30.729 1.00 41.28 85 GLY A C 1
ATOM 680 O O . GLY A 1 85 ? -36.701 31.253 29.660 1.00 41.28 85 GLY A O 1
ATOM 681 N N . SER A 1 86 ? -37.577 32.504 31.295 1.00 47.19 86 SER A N 1
ATOM 682 C CA . SER A 1 86 ? -38.688 33.041 30.497 1.00 47.19 86 SER A CA 1
ATOM 683 C C . SER A 1 86 ? -38.354 34.493 30.159 1.00 47.19 86 SER A C 1
ATOM 685 O O . SER A 1 86 ? -38.688 35.381 30.936 1.00 47.19 86 SER A O 1
ATOM 687 N N . GLN A 1 87 ? -37.608 34.717 29.064 1.00 40.62 87 GLN A N 1
ATOM 688 C CA . GLN A 1 87 ? -37.628 35.931 28.224 1.00 40.62 87 GLN A CA 1
ATOM 689 C C . GLN A 1 87 ? -36.567 35.898 27.100 1.00 40.62 87 GLN A C 1
ATOM 691 O O . GLN A 1 87 ? -35.381 35.681 27.326 1.00 40.62 87 GLN A O 1
ATOM 696 N N . THR A 1 88 ? -37.044 36.213 25.887 1.00 37.50 88 THR A N 1
ATOM 697 C CA . THR A 1 88 ? -36.334 36.615 24.651 1.00 37.50 88 THR A CA 1
ATOM 698 C C . THR A 1 88 ? -35.341 35.638 24.011 1.00 37.50 88 THR A C 1
ATOM 700 O O . THR A 1 88 ? -34.140 35.669 24.260 1.00 37.50 88 THR A O 1
ATOM 703 N N . ALA A 1 89 ? -35.848 34.868 23.042 1.00 33.69 89 ALA A N 1
ATOM 704 C CA . ALA A 1 89 ? -35.048 34.203 22.020 1.00 33.69 89 ALA A CA 1
ATOM 705 C C . ALA A 1 89 ? -34.569 35.220 20.965 1.00 33.69 89 ALA A C 1
ATOM 707 O O . ALA A 1 89 ? -35.385 35.875 20.314 1.00 33.69 89 ALA A O 1
ATOM 708 N N . THR A 1 90 ? -33.254 35.330 20.761 1.00 34.72 90 THR A N 1
ATOM 709 C CA . THR A 1 90 ? -32.689 35.833 19.502 1.00 34.72 90 THR A CA 1
ATOM 710 C C . THR A 1 90 ? -32.118 34.654 18.718 1.00 34.72 90 THR A C 1
ATOM 712 O O . THR A 1 90 ? -31.291 33.888 19.208 1.00 34.72 90 THR A O 1
ATOM 715 N N . ASP A 1 91 ? -32.641 34.488 17.504 1.00 38.88 91 ASP A N 1
ATOM 716 C CA . ASP A 1 91 ? -32.340 33.420 16.552 1.00 38.88 91 ASP A CA 1
ATOM 717 C C . ASP A 1 91 ? -30.886 33.524 16.059 1.00 38.88 91 ASP A C 1
ATOM 719 O O . ASP A 1 91 ? -30.544 34.287 15.151 1.00 38.88 91 ASP A O 1
ATOM 723 N N . GLY A 1 92 ? -29.998 32.773 16.708 1.00 33.34 92 GLY A N 1
ATOM 724 C CA . GLY A 1 92 ? -28.600 32.627 16.326 1.00 33.34 92 GLY A CA 1
ATOM 725 C C . GLY A 1 92 ? -28.440 31.626 15.188 1.00 33.34 92 GLY A C 1
ATOM 726 O O . GLY A 1 92 ? -27.969 30.511 15.406 1.00 33.34 92 GLY A O 1
ATOM 727 N N . LYS A 1 93 ? -28.785 32.020 13.956 1.00 27.30 93 LYS A N 1
ATOM 728 C CA . LYS A 1 93 ? -28.379 31.283 12.749 1.00 27.30 93 LYS A CA 1
ATOM 729 C C . LYS A 1 93 ? -26.858 31.131 12.733 1.00 27.30 93 LYS A C 1
ATOM 731 O O . LYS A 1 93 ? -26.127 32.088 12.468 1.00 27.30 93 LYS A O 1
ATOM 736 N N . VAL A 1 94 ? -26.386 29.907 12.970 1.00 34.69 94 VAL A N 1
ATOM 737 C CA . VAL A 1 94 ? -25.007 29.502 12.696 1.00 34.69 94 VAL A CA 1
ATOM 738 C C . VAL A 1 94 ? -24.737 29.791 11.223 1.00 34.69 94 VA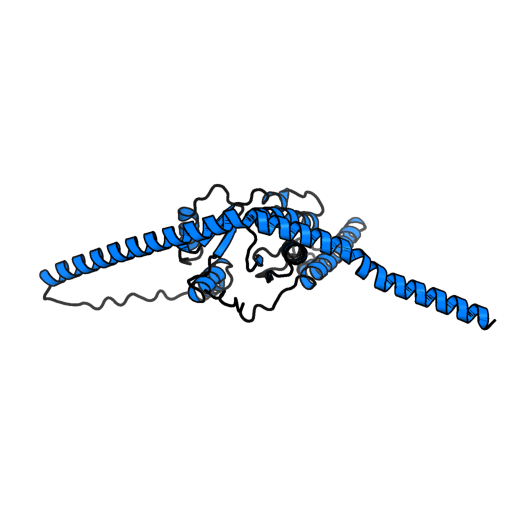L A C 1
ATOM 740 O O . VAL A 1 94 ? -25.349 29.223 10.322 1.00 34.69 94 VAL A O 1
ATOM 743 N N . LYS A 1 95 ? -23.854 30.762 10.998 1.00 29.03 95 LYS A N 1
ATOM 744 C CA . LYS A 1 95 ? -23.404 31.207 9.685 1.00 29.03 95 LYS A CA 1
ATOM 745 C C . LYS A 1 95 ? -22.684 30.031 9.027 1.00 29.03 95 LYS A C 1
ATOM 747 O O . LYS A 1 95 ? -21.553 29.722 9.401 1.00 29.03 95 LYS A O 1
ATOM 752 N N . ASP A 1 96 ? -23.338 29.386 8.063 1.00 33.19 96 ASP A N 1
ATOM 753 C CA . ASP A 1 96 ? -22.680 28.473 7.133 1.00 33.19 96 ASP A CA 1
ATOM 754 C C . ASP A 1 96 ? -21.480 29.209 6.538 1.00 33.19 96 ASP A C 1
ATOM 756 O O . ASP A 1 96 ? -21.616 30.193 5.803 1.00 33.19 96 ASP A O 1
ATOM 760 N N . SER A 1 97 ? -20.282 28.783 6.929 1.00 38.16 97 SER A N 1
ATOM 761 C CA . SER A 1 97 ? -19.046 29.354 6.427 1.00 38.16 97 SER A CA 1
ATOM 762 C C . SER A 1 97 ? -18.996 29.111 4.923 1.00 38.16 97 SER A C 1
ATOM 764 O O . SER A 1 97 ? -18.905 27.981 4.439 1.00 38.16 97 SER A O 1
ATOM 766 N N . ALA A 1 98 ? -19.126 30.202 4.172 1.00 36.59 98 ALA A N 1
ATOM 767 C CA . ALA A 1 98 ? -19.034 30.224 2.727 1.00 36.59 98 ALA A CA 1
ATOM 768 C C . ALA A 1 98 ? -17.663 29.677 2.303 1.00 36.59 98 ALA A C 1
ATOM 770 O O . ALA A 1 98 ? -16.637 30.352 2.381 1.00 36.59 98 ALA A O 1
ATOM 771 N N . TRP A 1 99 ? -17.645 28.411 1.894 1.00 40.47 99 TRP A N 1
ATOM 772 C CA . TRP A 1 99 ? -16.462 27.750 1.365 1.00 40.47 99 TRP A CA 1
ATOM 773 C C . TRP A 1 99 ? -16.073 28.396 0.036 1.00 40.47 99 TRP A C 1
ATOM 775 O O . TRP A 1 99 ? -16.835 28.344 -0.928 1.00 40.47 99 TRP A O 1
ATOM 785 N N . THR A 1 100 ? -14.863 28.946 -0.047 1.00 37.94 100 THR A N 1
ATOM 786 C CA . THR A 1 100 ? -14.257 29.311 -1.331 1.00 37.94 100 THR A CA 1
ATOM 787 C C . THR A 1 100 ? -13.989 28.040 -2.139 1.00 37.94 100 THR A C 1
ATOM 789 O O . THR A 1 100 ? -13.445 27.065 -1.614 1.00 37.94 100 THR A O 1
ATOM 792 N N . GLU A 1 101 ? -14.351 28.018 -3.424 1.00 40.75 101 GLU A N 1
ATOM 793 C CA . GLU A 1 101 ? -14.236 26.827 -4.287 1.00 40.75 101 GLU A CA 1
ATOM 794 C C . GLU A 1 101 ? -12.835 26.194 -4.278 1.00 40.75 101 GLU A C 1
ATOM 796 O O . GLU A 1 101 ? -12.710 24.971 -4.308 1.00 40.75 101 GLU A O 1
ATOM 801 N N . SER A 1 102 ? -11.781 27.000 -4.119 1.00 42.16 102 SER A N 1
ATOM 802 C CA . SER A 1 102 ? -10.385 26.550 -4.006 1.00 42.16 102 SER A CA 1
ATOM 803 C C . SER A 1 102 ? -10.143 25.573 -2.842 1.00 42.16 102 SER A C 1
ATOM 805 O O . SER A 1 102 ? -9.467 24.552 -2.993 1.00 42.16 102 SER A O 1
ATOM 807 N N . THR A 1 103 ? -10.764 25.809 -1.683 1.00 44.25 103 THR A N 1
ATOM 808 C CA . THR A 1 103 ? -10.671 24.881 -0.542 1.00 44.25 103 THR A CA 1
ATOM 809 C C . THR A 1 103 ? -11.511 23.625 -0.757 1.00 44.25 103 THR A C 1
ATOM 811 O O . THR A 1 103 ? -11.140 22.558 -0.263 1.00 44.25 103 THR A O 1
ATOM 814 N N . ARG A 1 104 ? -12.586 23.717 -1.558 1.00 38.25 104 ARG A N 1
ATOM 815 C CA . ARG A 1 104 ? -13.483 22.600 -1.882 1.00 38.25 104 ARG A CA 1
ATOM 816 C C . ARG A 1 104 ? -12.822 21.520 -2.739 1.00 38.25 104 AR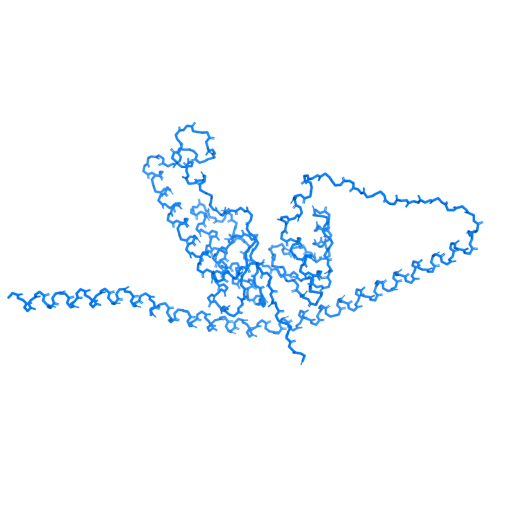G A C 1
ATOM 818 O O . ARG A 1 104 ? -13.063 20.334 -2.518 1.00 38.25 104 ARG A O 1
ATOM 825 N N . TRP A 1 105 ? -11.956 21.905 -3.672 1.00 34.69 105 TRP A N 1
ATOM 826 C CA . TRP A 1 105 ? -11.198 20.952 -4.488 1.00 34.69 105 TRP A CA 1
ATOM 827 C C . TRP A 1 105 ? -10.162 20.174 -3.667 1.00 34.69 105 TRP A C 1
ATOM 829 O O . TRP A 1 105 ? -10.048 18.960 -3.818 1.00 34.69 105 TRP A O 1
ATOM 839 N N . ARG A 1 106 ? -9.475 20.842 -2.727 1.00 39.66 106 ARG A N 1
ATOM 840 C CA . ARG A 1 106 ? -8.349 20.267 -1.970 1.00 39.66 106 ARG A CA 1
ATOM 841 C C . ARG A 1 106 ? -8.729 19.108 -1.039 1.00 39.66 106 ARG A C 1
ATOM 843 O O . ARG A 1 106 ? -7.908 18.220 -0.826 1.00 39.66 106 ARG A O 1
ATOM 850 N N . TRP A 1 107 ? -9.945 19.084 -0.482 1.00 42.22 107 TRP A N 1
ATOM 851 C CA . TRP A 1 107 ? -10.379 17.978 0.389 1.00 42.22 107 TRP A CA 1
ATOM 852 C C . TRP A 1 107 ? -10.998 16.807 -0.379 1.00 42.22 107 TRP A C 1
ATOM 854 O O . TRP A 1 107 ? -10.843 15.664 0.057 1.00 42.22 107 TRP A O 1
ATOM 864 N N . ARG A 1 108 ? -11.642 17.055 -1.533 1.00 44.53 108 ARG A N 1
ATOM 865 C CA . ARG A 1 108 ? -12.249 16.001 -2.376 1.00 44.53 108 ARG A CA 1
ATOM 866 C C . ARG A 1 108 ? -11.208 15.048 -2.973 1.00 44.53 108 ARG A C 1
ATOM 868 O O . ARG A 1 108 ? -11.556 13.919 -3.309 1.00 44.53 108 ARG A O 1
ATOM 875 N N . THR A 1 109 ? -9.951 15.487 -3.058 1.00 54.22 109 THR A N 1
ATOM 876 C CA . THR A 1 109 ? -8.812 14.734 -3.609 1.00 54.22 109 THR A CA 1
ATOM 877 C C . THR A 1 109 ? -7.859 14.180 -2.538 1.00 54.22 109 THR A C 1
ATOM 879 O O . THR A 1 109 ? -6.710 13.853 -2.827 1.00 54.22 109 THR A O 1
ATOM 882 N N . SER A 1 110 ? -8.271 14.139 -1.265 1.00 72.31 110 SER A N 1
ATOM 883 C CA . SER A 1 110 ? -7.420 13.594 -0.202 1.00 72.31 110 SER A CA 1
ATOM 884 C C . SER A 1 110 ? -7.747 12.120 0.077 1.00 72.31 110 SER A C 1
ATOM 886 O O . SER A 1 110 ? -8.924 11.767 0.199 1.00 72.31 110 SER A O 1
ATOM 888 N N . PRO A 1 111 ? -6.740 11.252 0.287 1.00 76.75 111 PRO A N 1
ATOM 889 C CA . PRO A 1 111 ? -6.976 9.868 0.706 1.00 76.75 111 PRO A CA 1
ATOM 890 C C . PRO A 1 111 ? -7.808 9.752 1.995 1.00 76.75 111 PRO A C 1
ATOM 892 O O . PRO A 1 111 ? -8.600 8.830 2.171 1.00 76.75 111 PRO A O 1
ATOM 895 N N . LEU A 1 112 ? -7.678 10.734 2.890 1.00 84.31 112 LEU A N 1
ATOM 896 C CA . LEU A 1 112 ? -8.406 10.799 4.158 1.00 84.31 112 LEU A CA 1
ATOM 897 C C . LEU A 1 112 ? -9.903 11.087 3.963 1.00 84.31 112 LEU A C 1
ATOM 899 O O . LEU A 1 112 ? -10.729 10.611 4.743 1.00 84.31 112 LEU A O 1
ATOM 903 N N . ALA A 1 113 ? -10.285 11.793 2.894 1.00 83.25 113 ALA A N 1
ATOM 904 C CA . ALA A 1 113 ? -11.692 11.950 2.531 1.00 83.25 113 ALA A CA 1
ATOM 905 C C . ALA A 1 113 ? -12.311 10.624 2.069 1.00 83.25 113 ALA A C 1
ATOM 907 O O . ALA A 1 113 ? -13.467 10.351 2.394 1.00 83.25 113 ALA A O 1
ATOM 908 N N . ALA A 1 114 ? -11.541 9.768 1.387 1.00 84.44 114 ALA A N 1
ATOM 909 C CA . ALA A 1 114 ? -11.989 8.425 1.025 1.00 84.44 114 ALA A CA 1
ATOM 910 C C . ALA A 1 114 ? -12.209 7.541 2.268 1.00 84.44 114 ALA A C 1
ATOM 912 O O . ALA A 1 114 ? -13.207 6.821 2.339 1.00 84.44 114 ALA A O 1
ATOM 913 N N . VAL A 1 115 ? -11.347 7.654 3.288 1.00 88.69 115 VAL A N 1
ATOM 914 C CA . VAL A 1 115 ? -11.553 6.988 4.589 1.00 88.69 115 VAL A CA 1
ATOM 915 C C . VAL A 1 115 ? -12.861 7.456 5.229 1.00 88.69 115 VAL A C 1
ATOM 917 O O . VAL A 1 115 ? -13.703 6.628 5.574 1.00 88.69 115 VAL A O 1
ATOM 920 N N . ARG A 1 116 ? -13.099 8.773 5.304 1.00 89.31 116 ARG A N 1
ATOM 921 C CA . ARG A 1 116 ? -14.353 9.321 5.849 1.00 89.31 116 ARG A CA 1
ATOM 922 C C . ARG A 1 116 ? -15.584 8.836 5.083 1.00 89.31 116 ARG A C 1
ATOM 924 O O . ARG A 1 116 ? -16.595 8.493 5.692 1.00 89.31 116 ARG A O 1
ATOM 931 N N . ALA A 1 117 ? -15.518 8.812 3.754 1.00 88.25 117 ALA A N 1
ATOM 932 C CA . ALA A 1 117 ? -16.610 8.320 2.918 1.00 88.25 117 ALA A CA 1
ATOM 933 C C . ALA A 1 117 ? -16.880 6.826 3.162 1.00 88.25 117 ALA A C 1
ATOM 935 O O . ALA A 1 117 ? -18.037 6.417 3.256 1.00 88.25 117 ALA A O 1
ATOM 936 N N . THR A 1 118 ? -15.821 6.033 3.339 1.00 88.62 118 THR A N 1
ATOM 937 C CA . THR A 1 118 ? -15.910 4.604 3.670 1.00 88.62 118 THR A CA 1
ATOM 938 C C . THR A 1 118 ? -16.575 4.396 5.025 1.00 88.62 118 THR A C 1
ATOM 940 O O . THR A 1 118 ? -17.505 3.605 5.114 1.00 88.62 118 THR A O 1
ATOM 943 N N . GLN A 1 119 ? -16.178 5.153 6.051 1.00 91.06 119 GLN A N 1
ATOM 944 C CA . GLN A 1 119 ? -16.802 5.092 7.378 1.00 91.06 119 GLN A CA 1
ATOM 945 C C . GLN A 1 119 ? -18.293 5.449 7.334 1.00 91.06 119 GLN A C 1
ATOM 947 O O . GLN A 1 119 ? -19.104 4.778 7.963 1.00 91.06 119 GLN A O 1
ATOM 952 N N . LYS A 1 120 ? -18.677 6.472 6.558 1.00 90.00 120 LYS A N 1
ATOM 953 C CA . LYS A 1 120 ? -20.091 6.850 6.391 1.00 90.00 120 LYS A CA 1
ATOM 954 C C . LYS A 1 120 ? -20.906 5.763 5.693 1.00 90.00 120 LYS A C 1
ATOM 956 O O . LYS A 1 120 ? -22.037 5.502 6.084 1.00 90.00 120 LYS A O 1
ATOM 961 N N . ARG A 1 121 ? -20.349 5.154 4.644 1.00 91.75 121 ARG A N 1
ATOM 962 C CA . ARG A 1 121 ? -21.048 4.138 3.847 1.00 91.75 121 ARG A CA 1
ATOM 963 C C . ARG A 1 121 ? -21.082 2.771 4.531 1.00 91.75 121 ARG A C 1
ATOM 965 O O . ARG A 1 121 ? -22.063 2.049 4.390 1.00 91.75 121 ARG A O 1
ATOM 972 N N . TRP A 1 122 ? -20.034 2.431 5.276 1.00 91.75 122 TRP A N 1
ATOM 973 C CA . TRP A 1 122 ? -19.900 1.183 6.023 1.00 91.75 122 TRP A CA 1
ATOM 974 C C . TRP A 1 122 ? -19.400 1.464 7.449 1.00 91.75 122 TRP A C 1
ATOM 976 O O . TRP A 1 122 ? -18.209 1.321 7.723 1.00 91.75 122 TRP A O 1
ATOM 986 N N . PRO A 1 123 ? -20.300 1.791 8.393 1.00 89.12 123 PRO A N 1
ATOM 987 C CA . PRO A 1 123 ? -19.923 2.155 9.765 1.00 89.12 123 PRO A CA 1
ATOM 988 C C . PRO A 1 123 ? -19.181 1.058 10.540 1.00 89.12 123 PRO A C 1
ATOM 990 O O . PRO A 1 123 ? -18.423 1.348 11.456 1.00 89.12 123 PRO A O 1
ATOM 993 N N . LYS A 1 124 ? -19.372 -0.213 10.163 1.00 89.06 124 LYS A N 1
ATOM 994 C CA . LYS A 1 124 ? -18.675 -1.366 10.764 1.00 89.06 124 LYS A CA 1
ATOM 995 C C . LYS A 1 124 ? -17.313 -1.662 10.118 1.00 89.06 124 LYS A C 1
ATOM 997 O O . LYS A 1 124 ? -16.627 -2.588 10.550 1.00 89.06 124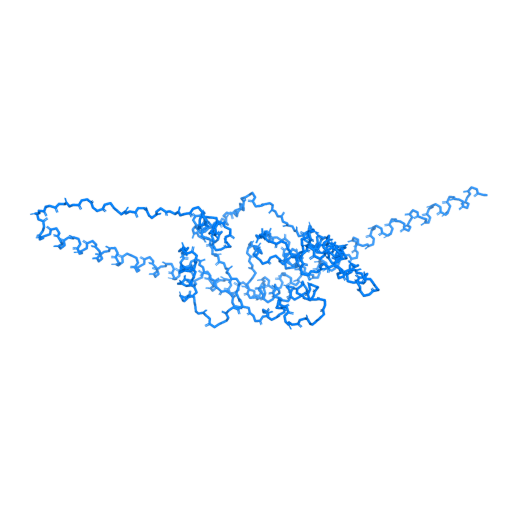 LYS A O 1
ATOM 1002 N N . ALA A 1 125 ? -16.936 -0.946 9.056 1.00 90.25 125 ALA A N 1
ATOM 1003 C CA . ALA A 1 125 ? -15.659 -1.153 8.384 1.00 90.25 125 ALA A CA 1
ATOM 1004 C C . ALA A 1 125 ? -14.519 -0.543 9.205 1.00 90.25 125 ALA A C 1
ATOM 1006 O O . ALA A 1 125 ? -14.568 0.620 9.595 1.00 90.25 125 ALA A O 1
ATOM 1007 N N . ILE A 1 126 ? -13.464 -1.326 9.425 1.00 93.94 126 ILE A N 1
ATOM 1008 C CA . ILE A 1 126 ? -12.250 -0.865 10.099 1.00 93.94 126 ILE A CA 1
ATOM 1009 C C . ILE A 1 126 ? -11.270 -0.390 9.030 1.00 93.94 126 ILE A C 1
ATOM 1011 O O . ILE A 1 126 ? -10.819 -1.178 8.198 1.00 93.94 126 ILE A O 1
ATOM 1015 N N . CYS A 1 127 ? -10.937 0.894 9.062 1.00 94.31 127 CYS A N 1
ATOM 1016 C CA . CYS A 1 127 ? -9.986 1.513 8.154 1.00 94.31 127 CYS A CA 1
ATOM 1017 C C . CYS A 1 127 ? -8.589 1.470 8.772 1.00 94.31 127 CYS A C 1
ATOM 1019 O O . CYS A 1 127 ? -8.297 2.169 9.743 1.00 94.31 127 CYS A O 1
ATOM 1021 N N . VAL A 1 128 ? -7.719 0.643 8.198 1.00 94.31 128 VAL A N 1
ATOM 1022 C CA . VAL A 1 128 ? -6.324 0.544 8.626 1.00 94.31 128 VAL A CA 1
ATOM 1023 C C . VAL A 1 128 ? -5.465 1.437 7.742 1.00 94.31 128 VAL A C 1
ATOM 1025 O O . VAL A 1 128 ? -5.459 1.282 6.524 1.00 94.31 128 VAL A O 1
ATOM 1028 N N . ILE A 1 129 ? -4.735 2.363 8.357 1.00 94.12 129 ILE A N 1
ATOM 1029 C CA . ILE A 1 129 ? -3.832 3.289 7.676 1.00 94.12 129 ILE A CA 1
ATOM 1030 C C . ILE A 1 129 ? -2.402 2.858 7.976 1.00 94.12 129 ILE A C 1
ATOM 1032 O O . ILE A 1 129 ? -1.958 2.911 9.125 1.00 94.12 129 ILE A O 1
ATOM 1036 N N . TYR A 1 130 ? -1.670 2.444 6.945 1.00 94.12 130 TYR A N 1
ATOM 1037 C CA . TYR A 1 130 ? -0.237 2.208 7.069 1.00 94.12 130 TYR A CA 1
ATOM 1038 C C . TYR A 1 130 ? 0.508 3.543 7.015 1.00 94.12 130 TYR A C 1
ATOM 1040 O O . TYR A 1 130 ? 0.334 4.312 6.073 1.00 94.12 130 TYR A O 1
ATOM 1048 N N . THR A 1 131 ? 1.331 3.823 8.021 1.00 92.62 131 THR A N 1
ATOM 1049 C CA . THR A 1 131 ? 2.082 5.079 8.129 1.00 92.62 131 THR A CA 1
ATOM 1050 C C . THR A 1 131 ? 3.527 4.809 8.514 1.00 92.62 131 THR A C 1
ATOM 1052 O O . THR A 1 131 ? 3.807 3.870 9.247 1.00 92.62 131 THR A O 1
ATOM 1055 N N . GLY A 1 132 ? 4.461 5.624 8.031 1.00 89.38 132 GLY A N 1
ATOM 1056 C CA . GLY A 1 132 ? 5.852 5.582 8.486 1.00 89.38 132 GLY A CA 1
ATOM 1057 C C . GLY A 1 132 ? 6.178 6.615 9.567 1.00 89.38 132 GLY A C 1
ATOM 1058 O O . GLY A 1 132 ? 7.353 6.800 9.865 1.00 89.38 132 GLY A O 1
ATOM 1059 N N . ASP A 1 133 ? 5.178 7.317 10.107 1.00 87.38 133 ASP A N 1
ATOM 1060 C CA . ASP A 1 133 ? 5.344 8.297 11.186 1.00 87.38 133 ASP A CA 1
ATOM 1061 C C . ASP A 1 133 ? 5.282 7.582 12.545 1.00 87.38 133 ASP A C 1
ATOM 1063 O O . ASP A 1 133 ? 4.242 7.568 13.197 1.00 87.38 133 ASP A O 1
ATOM 1067 N N . GLN A 1 134 ? 6.374 6.920 12.940 1.00 81.25 134 GLN A N 1
ATOM 1068 C CA . GLN A 1 134 ? 6.416 6.040 14.122 1.00 81.25 134 GLN A CA 1
ATOM 1069 C C . GLN A 1 134 ? 6.236 6.768 15.463 1.00 81.25 134 GLN A C 1
ATOM 1071 O O . GLN A 1 134 ? 5.818 6.147 16.436 1.00 81.25 134 GLN A O 1
ATOM 1076 N N . ASP A 1 135 ? 6.483 8.077 15.491 1.00 83.06 135 ASP A N 1
ATOM 1077 C CA . ASP A 1 135 ? 6.566 8.868 16.724 1.00 83.06 135 ASP A CA 1
ATOM 1078 C C . ASP A 1 135 ? 5.279 9.650 17.044 1.00 83.06 135 ASP A C 1
ATOM 1080 O O . ASP A 1 135 ? 5.275 10.523 17.910 1.00 83.06 135 ASP A O 1
ATOM 1084 N N . VAL A 1 136 ? 4.178 9.382 16.331 1.00 88.38 136 VAL A N 1
ATOM 1085 C CA . VAL A 1 136 ? 2.916 10.124 16.488 1.00 88.38 136 VAL A CA 1
ATOM 1086 C C . VAL A 1 136 ? 1.818 9.204 17.001 1.00 88.38 136 VAL A C 1
ATOM 1088 O O . VAL A 1 136 ? 1.442 8.236 16.337 1.00 88.38 136 VAL A O 1
ATOM 1091 N N . ASP A 1 137 ? 1.252 9.529 18.163 1.00 91.62 137 ASP A N 1
ATOM 1092 C CA . ASP A 1 137 ? 0.133 8.788 18.737 1.00 91.62 137 ASP A CA 1
ATOM 1093 C C . ASP A 1 137 ? -1.167 8.975 17.931 1.00 91.62 137 ASP A C 1
ATOM 1095 O O . ASP A 1 137 ? -1.360 9.950 17.195 1.00 91.62 137 ASP A O 1
ATOM 1099 N N . LYS A 1 138 ? -2.099 8.027 18.089 1.00 92.25 138 LYS A N 1
ATOM 1100 C CA . LYS A 1 138 ? -3.380 8.015 17.367 1.00 92.25 138 LYS A CA 1
ATOM 1101 C C . LYS A 1 138 ? -4.186 9.303 17.577 1.00 92.25 138 LYS A C 1
ATOM 1103 O O . LYS A 1 138 ? -4.751 9.813 16.610 1.00 92.25 138 LYS A O 1
ATOM 1108 N N . ALA A 1 139 ? -4.252 9.834 18.800 1.00 92.19 139 ALA A N 1
ATOM 1109 C CA . ALA A 1 139 ? -5.063 11.011 19.100 1.00 92.19 139 ALA A CA 1
ATOM 1110 C C . ALA A 1 139 ? -4.465 12.274 18.464 1.00 92.19 139 ALA A C 1
ATOM 1112 O O . ALA A 1 139 ? -5.185 13.046 17.826 1.00 92.19 139 ALA A O 1
ATOM 1113 N N . THR A 1 140 ? -3.147 12.450 18.552 1.00 93.12 140 THR A N 1
ATOM 1114 C CA . THR A 1 140 ? -2.435 13.547 17.883 1.00 93.12 140 THR A CA 1
ATOM 1115 C C . THR A 1 140 ? -2.550 13.452 16.366 1.00 93.12 140 THR A C 1
ATOM 1117 O O . THR A 1 140 ? -2.770 14.467 15.701 1.00 93.12 140 THR A O 1
ATOM 1120 N N . MET A 1 141 ? -2.471 12.248 15.795 1.00 91.56 141 MET A N 1
ATOM 1121 C CA . MET A 1 141 ? -2.639 12.053 14.355 1.00 91.56 141 MET A CA 1
ATOM 1122 C C . MET A 1 141 ? -4.042 12.459 13.889 1.00 91.56 141 MET A C 1
ATOM 1124 O O . MET A 1 141 ? -4.170 13.196 12.913 1.00 91.56 141 MET A O 1
ATOM 1128 N N . LEU A 1 142 ? -5.090 12.058 14.615 1.00 92.75 142 LEU A N 1
ATOM 1129 C CA . LEU A 1 142 ? -6.471 12.449 14.312 1.00 92.75 142 LEU A CA 1
ATOM 1130 C C . LEU A 1 142 ? -6.680 13.967 14.427 1.00 92.75 142 LEU A C 1
ATOM 1132 O O . LEU A 1 142 ? -7.231 14.568 13.506 1.00 92.75 142 LEU A O 1
ATOM 1136 N N . LYS A 1 143 ? -6.153 14.609 15.480 1.00 92.38 143 LYS A N 1
ATOM 1137 C CA . LYS A 1 143 ? -6.183 16.078 15.627 1.00 92.38 143 LYS A CA 1
ATOM 1138 C C . LYS A 1 143 ? -5.455 16.788 14.485 1.00 92.38 143 LYS A C 1
ATOM 1140 O O . LYS A 1 143 ? -5.911 17.813 13.986 1.00 92.38 143 LYS A O 1
ATOM 1145 N N . ASN A 1 144 ? -4.321 16.250 14.038 1.00 89.88 144 ASN A N 1
ATOM 1146 C CA . ASN A 1 144 ? -3.583 16.795 12.901 1.00 89.88 144 ASN A CA 1
ATOM 1147 C C . ASN A 1 144 ? -4.360 16.664 11.589 1.00 89.88 144 ASN A C 1
ATOM 1149 O O . ASN A 1 144 ? -4.330 17.595 10.783 1.00 89.88 144 ASN A O 1
ATOM 1153 N N . ILE A 1 145 ? -5.050 15.540 11.383 1.00 89.00 145 ILE A N 1
ATOM 1154 C CA . ILE A 1 145 ? -5.910 15.316 10.217 1.00 89.00 145 ILE A CA 1
ATOM 1155 C C . ILE A 1 145 ? -7.053 16.332 10.201 1.00 89.00 145 ILE A C 1
ATOM 1157 O O . ILE A 1 145 ? -7.264 16.998 9.186 1.00 89.00 145 ILE A O 1
ATOM 1161 N N . GLU A 1 146 ? -7.733 16.502 11.331 1.00 89.38 146 GLU A N 1
ATOM 1162 C CA . GLU A 1 146 ? -8.794 17.492 11.476 1.00 89.38 146 GLU A CA 1
ATOM 1163 C C . GLU A 1 146 ? -8.265 18.905 11.217 1.00 89.38 146 GLU A C 1
ATOM 1165 O O . GLU A 1 146 ? -8.763 19.596 10.338 1.00 89.38 146 GLU A O 1
ATOM 1170 N N . ARG A 1 147 ? -7.177 19.310 11.877 1.00 89.06 147 ARG A N 1
ATOM 1171 C CA . ARG A 1 147 ? -6.601 20.651 11.718 1.00 89.06 147 ARG A CA 1
ATOM 1172 C C . ARG A 1 147 ? -6.149 20.957 10.287 1.00 89.06 147 ARG A C 1
ATOM 1174 O O . ARG A 1 147 ? -6.311 22.081 9.823 1.00 89.06 147 ARG A O 1
ATOM 1181 N N . ARG A 1 148 ? -5.525 19.998 9.595 1.00 84.88 148 ARG A N 1
ATOM 1182 C CA . ARG A 1 148 ? -4.928 20.232 8.264 1.00 84.88 148 ARG A CA 1
ATOM 1183 C C . ARG A 1 148 ? -5.923 20.078 7.123 1.00 84.88 148 ARG A C 1
ATOM 1185 O O . ARG A 1 148 ? -5.817 20.795 6.130 1.00 84.88 148 ARG A O 1
ATOM 1192 N N . PHE A 1 149 ? -6.850 19.134 7.242 1.00 81.88 149 PHE A N 1
ATOM 1193 C CA . PHE A 1 149 ? -7.765 18.776 6.158 1.00 81.88 149 PHE A CA 1
ATOM 1194 C C . PHE A 1 149 ? -9.222 19.142 6.452 1.00 81.88 149 PHE A C 1
ATOM 1196 O O . PHE A 1 149 ? -10.046 19.059 5.546 1.00 81.88 149 PHE A O 1
ATOM 1203 N N . ASN A 1 150 ? -9.545 19.560 7.679 1.00 84.94 150 ASN A N 1
ATOM 1204 C CA . ASN A 1 150 ? -10.910 19.760 8.172 1.00 84.94 150 ASN A CA 1
ATOM 1205 C C . ASN A 1 150 ? -11.787 18.504 8.009 1.00 84.94 150 ASN A C 1
ATOM 1207 O O . ASN A 1 150 ? -12.962 18.554 7.637 1.00 84.94 150 ASN A O 1
ATOM 1211 N N . ILE A 1 151 ? -11.177 17.338 8.237 1.00 85.94 151 ILE A N 1
ATOM 1212 C CA . ILE A 1 151 ? -11.818 16.029 8.119 1.00 85.94 151 ILE A CA 1
ATOM 1213 C C . ILE A 1 151 ? -11.841 15.386 9.499 1.00 85.94 151 ILE A C 1
ATOM 1215 O O . ILE A 1 151 ? -10.813 14.954 10.006 1.00 85.94 151 ILE A O 1
ATOM 1219 N N . GLN A 1 152 ? -13.035 15.271 10.071 1.00 88.00 152 GLN A N 1
ATOM 1220 C CA . GLN A 1 152 ? -13.263 14.470 11.267 1.00 88.00 152 GLN A CA 1
ATOM 1221 C C . GLN A 1 152 ? -13.510 13.017 10.858 1.00 88.00 152 GLN A C 1
ATOM 1223 O O . GLN A 1 152 ? -14.444 12.722 10.101 1.00 88.00 152 GLN A O 1
ATOM 1228 N N . LEU A 1 153 ? -12.637 12.130 11.327 1.00 91.31 153 LEU A N 1
ATOM 1229 C CA . LEU A 1 153 ? -12.758 10.683 11.170 1.00 91.31 153 LEU A CA 1
ATOM 1230 C C . LEU A 1 153 ? -13.356 10.085 12.437 1.00 91.31 153 LEU A C 1
ATOM 1232 O O . LEU A 1 153 ? -13.095 10.592 13.523 1.00 91.31 153 LEU A O 1
ATOM 1236 N N . HIS A 1 154 ? -14.108 8.992 12.300 1.00 92.94 154 HIS A N 1
ATOM 1237 C CA . HIS A 1 154 ? -14.643 8.255 13.447 1.00 92.94 154 HIS A CA 1
ATOM 1238 C C . HIS A 1 154 ? -13.507 7.492 14.152 1.00 92.94 154 HIS A C 1
ATOM 1240 O O . HIS A 1 154 ? -13.028 6.505 13.579 1.00 92.94 154 HIS A O 1
ATOM 1246 N N . PRO A 1 155 ? -13.024 7.924 15.336 1.00 93.12 155 PRO A N 1
ATOM 1247 C CA . PRO A 1 155 ? -11.776 7.416 15.912 1.00 93.12 155 PRO A CA 1
ATOM 1248 C C . PRO A 1 155 ? -11.731 5.898 16.152 1.00 93.12 155 PRO A C 1
ATOM 1250 O O . PRO A 1 155 ? -10.705 5.304 15.805 1.00 93.12 155 PRO A O 1
ATOM 1253 N N . PRO A 1 156 ? -12.790 5.236 16.668 1.00 94.06 156 PRO A N 1
ATOM 1254 C CA . PRO A 1 156 ? -12.754 3.800 16.960 1.00 94.06 156 PRO A CA 1
ATOM 1255 C C . PRO A 1 156 ? -12.447 2.936 15.738 1.00 94.06 156 PRO A C 1
ATOM 1257 O O . PRO A 1 156 ? -11.697 1.970 15.815 1.00 94.06 156 PRO A O 1
ATOM 1260 N N . THR A 1 157 ? -12.963 3.310 14.566 1.00 92.75 157 THR A N 1
ATOM 1261 C CA . THR A 1 157 ? -12.817 2.504 13.341 1.00 92.75 157 THR A CA 1
ATOM 1262 C C . THR A 1 157 ? -11.561 2.831 12.531 1.00 92.75 157 THR A C 1
ATOM 1264 O O . THR A 1 157 ? -11.342 2.211 11.491 1.00 92.75 157 THR A O 1
ATOM 1267 N N . VAL A 1 158 ? -10.712 3.760 12.989 1.00 94.19 158 VAL A N 1
ATOM 1268 C CA . VAL A 1 158 ? -9.408 4.054 12.369 1.00 94.19 158 VAL A CA 1
ATOM 1269 C C . VAL A 1 158 ? -8.285 3.418 13.174 1.00 94.19 158 VAL A C 1
ATOM 1271 O O . VAL A 1 158 ? -8.151 3.645 14.376 1.00 94.19 158 VAL A O 1
ATOM 1274 N N . VAL A 1 159 ? -7.425 2.657 12.504 1.00 93.00 159 VAL A N 1
ATOM 1275 C CA . VAL A 1 159 ? -6.278 1.997 13.135 1.00 93.00 159 VAL A CA 1
ATOM 1276 C C . VAL A 1 159 ? -5.012 2.338 12.367 1.00 93.00 159 VAL A C 1
ATOM 1278 O O . VAL A 1 159 ? -4.930 2.099 11.166 1.00 93.00 159 VAL A O 1
ATOM 1281 N N . PHE A 1 160 ? -4.003 2.860 13.057 1.00 93.25 160 PHE A N 1
ATOM 1282 C CA . PHE A 1 160 ? -2.707 3.152 12.453 1.00 93.25 160 PHE A CA 1
ATOM 1283 C C . PHE A 1 160 ? -1.763 1.956 12.599 1.00 93.25 160 PHE A C 1
ATOM 1285 O O . PHE A 1 160 ? -1.583 1.417 13.690 1.00 93.25 160 PHE A O 1
ATOM 1292 N N . CYS A 1 161 ? -1.176 1.529 11.483 1.00 92.25 161 CYS A N 1
ATOM 1293 C CA . CYS A 1 161 ? -0.126 0.517 11.435 1.00 92.25 161 CYS A CA 1
ATOM 1294 C C . CYS A 1 161 ? 1.193 1.186 11.055 1.00 92.25 161 CYS A C 1
ATOM 1296 O O . CYS A 1 161 ? 1.363 1.638 9.924 1.00 92.25 161 CYS A O 1
ATOM 1298 N N . TYR A 1 162 ? 2.123 1.232 12.002 1.00 93.62 162 TYR A N 1
ATOM 1299 C CA . TYR A 1 162 ? 3.410 1.889 11.823 1.00 93.62 162 TYR A CA 1
ATOM 1300 C C . TYR A 1 162 ? 4.391 0.984 11.071 1.00 93.62 162 TYR A C 1
ATOM 1302 O O . TYR A 1 162 ? 4.586 -0.175 11.434 1.00 93.62 162 TYR A O 1
ATOM 1310 N N . LEU A 1 163 ? 4.995 1.522 10.015 1.00 94.44 163 LEU A N 1
ATOM 1311 C CA . LEU A 1 163 ? 5.958 0.856 9.146 1.00 94.44 163 LEU A CA 1
ATOM 1312 C C . LEU A 1 163 ? 7.370 1.335 9.469 1.00 94.44 163 LEU A C 1
ATOM 1314 O O . LEU A 1 163 ? 7.587 2.514 9.742 1.00 94.44 163 LEU A O 1
ATOM 1318 N N . SER A 1 164 ? 8.340 0.429 9.411 1.00 92.94 164 SER A N 1
ATOM 1319 C CA . SER A 1 164 ? 9.761 0.698 9.703 1.00 92.94 164 SER A CA 1
ATOM 1320 C C . SER A 1 164 ? 10.597 0.933 8.451 1.00 92.94 164 SER A C 1
ATOM 1322 O O . SER A 1 164 ? 11.683 1.512 8.480 1.00 92.94 164 SER A O 1
ATOM 1324 N N . THR A 1 165 ? 10.068 0.514 7.311 1.00 94.75 165 THR A N 1
ATOM 1325 C CA . THR A 1 165 ? 10.788 0.465 6.040 1.00 94.75 165 THR A CA 1
ATOM 1326 C C . THR A 1 165 ? 10.520 1.675 5.139 1.00 94.75 165 THR A C 1
ATOM 1328 O O . THR A 1 165 ? 10.921 1.670 3.976 1.00 94.75 165 THR A O 1
ATOM 1331 N N . ARG A 1 166 ? 9.936 2.769 5.669 1.00 93.81 166 ARG A N 1
ATOM 1332 C CA . ARG A 1 166 ? 9.676 4.025 4.923 1.00 93.81 166 ARG A CA 1
ATOM 1333 C C . ARG A 1 166 ? 10.914 4.556 4.199 1.00 93.81 166 ARG A C 1
ATOM 1335 O O . ARG A 1 166 ? 10.793 5.118 3.116 1.00 93.81 166 ARG A O 1
ATOM 1342 N N . LYS A 1 167 ? 12.105 4.365 4.769 1.00 93.75 167 LYS A N 1
ATOM 1343 C CA . LYS A 1 167 ? 13.366 4.824 4.170 1.00 93.75 167 LYS A CA 1
ATOM 1344 C C . LYS A 1 167 ? 13.551 4.358 2.722 1.00 93.75 167 LYS A C 1
ATOM 1346 O O . LYS A 1 167 ? 14.010 5.137 1.906 1.00 93.75 167 LYS A O 1
ATOM 1351 N N . TYR A 1 168 ? 13.101 3.155 2.362 1.00 93.44 168 TYR A N 1
ATOM 1352 C CA . TYR A 1 168 ? 13.277 2.619 1.008 1.00 93.44 168 TYR A CA 1
ATOM 1353 C C . TYR A 1 168 ? 12.398 3.287 -0.056 1.00 93.44 168 TYR A C 1
ATOM 1355 O O . TYR A 1 168 ? 12.587 3.040 -1.237 1.00 93.44 168 TYR A O 1
ATOM 1363 N N . VAL A 1 169 ? 11.443 4.141 0.312 1.00 92.44 169 VAL A N 1
ATOM 1364 C CA . VAL A 1 169 ? 10.679 4.928 -0.672 1.00 92.44 169 VAL A CA 1
ATOM 1365 C C . VAL A 1 169 ? 11.107 6.394 -0.721 1.00 92.44 169 VAL A C 1
ATOM 1367 O O . VAL A 1 169 ? 10.579 7.167 -1.521 1.00 92.44 169 VAL A O 1
ATOM 1370 N N . LEU A 1 170 ? 12.088 6.796 0.091 1.00 90.19 170 LEU A N 1
ATOM 1371 C CA . LEU A 1 170 ? 12.637 8.149 0.065 1.00 90.19 170 LEU A CA 1
ATOM 1372 C C . LEU A 1 170 ? 13.626 8.300 -1.094 1.00 90.19 170 LEU A C 1
ATOM 1374 O O . LEU A 1 170 ? 14.464 7.435 -1.341 1.00 90.19 170 LEU A O 1
ATOM 1378 N N . SER A 1 171 ? 13.558 9.433 -1.792 1.00 85.50 171 SER A N 1
ATOM 1379 C CA . SER A 1 171 ? 14.452 9.727 -2.918 1.00 85.50 171 SER A CA 1
ATOM 1380 C C . SER A 1 171 ? 15.921 9.798 -2.492 1.00 85.50 171 SER A C 1
ATOM 1382 O O . SER A 1 171 ? 16.787 9.310 -3.213 1.00 85.50 171 SER A O 1
ATOM 1384 N N . ASN A 1 172 ? 16.194 10.324 -1.292 1.00 89.25 172 ASN A N 1
ATOM 1385 C CA . ASN A 1 172 ? 17.547 10.478 -0.745 1.00 89.25 172 ASN A CA 1
ATOM 1386 C C . ASN A 1 172 ? 18.287 9.142 -0.531 1.00 89.25 172 ASN A C 1
ATOM 1388 O O . ASN A 1 172 ? 19.502 9.116 -0.386 1.00 89.25 172 ASN A O 1
ATOM 1392 N N . THR A 1 173 ? 17.570 8.016 -0.514 1.00 90.44 173 THR A N 1
ATOM 1393 C CA . THR A 1 173 ? 18.173 6.682 -0.382 1.00 90.44 173 THR A CA 1
ATOM 1394 C C . THR A 1 173 ? 18.861 6.217 -1.666 1.00 90.44 173 THR A C 1
ATOM 1396 O O . THR A 1 173 ? 19.725 5.345 -1.611 1.00 90.44 173 THR A O 1
ATOM 1399 N N . TYR A 1 174 ? 18.515 6.798 -2.817 1.00 90.44 174 TYR A N 1
ATOM 1400 C CA . TYR A 1 174 ? 18.984 6.343 -4.122 1.00 90.44 174 TYR A CA 1
ATOM 1401 C C . TYR A 1 174 ? 19.723 7.469 -4.858 1.00 90.44 174 TYR A C 1
ATOM 1403 O O . TYR A 1 174 ? 19.072 8.282 -5.523 1.00 90.44 174 TYR A O 1
ATOM 1411 N N . PRO A 1 175 ? 21.070 7.506 -4.802 1.00 85.56 175 PRO A N 1
ATOM 1412 C CA . PRO A 1 175 ? 21.863 8.530 -5.494 1.00 85.56 175 PRO A CA 1
ATOM 1413 C C . PRO A 1 175 ? 21.759 8.424 -7.024 1.00 85.56 175 PRO A C 1
ATOM 1415 O O . PRO A 1 175 ? 21.923 9.410 -7.742 1.00 85.56 175 PRO A O 1
ATOM 1418 N N . HIS A 1 176 ? 21.451 7.230 -7.537 1.00 85.94 176 HIS A N 1
ATOM 1419 C CA . HIS A 1 176 ? 21.227 6.954 -8.952 1.00 85.94 176 HIS A CA 1
ATOM 1420 C C . HIS A 1 176 ? 19.976 6.087 -9.132 1.00 85.94 176 HIS A C 1
ATOM 1422 O O . HIS A 1 176 ? 19.590 5.351 -8.225 1.00 85.94 176 HIS A O 1
ATOM 1428 N N . PHE A 1 177 ? 19.347 6.163 -10.312 1.00 85.94 177 PHE A N 1
ATOM 1429 C CA . PHE A 1 177 ? 18.146 5.390 -10.668 1.00 85.94 177 PHE A CA 1
ATOM 1430 C C . PHE A 1 177 ? 17.009 5.483 -9.637 1.00 85.94 177 PHE A C 1
ATOM 1432 O O . PHE A 1 177 ? 16.314 4.504 -9.373 1.00 85.94 177 PHE A O 1
ATOM 1439 N N . THR A 1 178 ? 16.793 6.676 -9.078 1.00 88.12 178 THR A N 1
ATOM 1440 C CA . THR A 1 178 ? 15.861 6.918 -7.968 1.00 88.12 178 THR A CA 1
ATOM 1441 C C . THR A 1 178 ? 14.463 6.347 -8.208 1.00 88.12 178 THR A C 1
ATOM 1443 O O . THR A 1 178 ? 13.924 5.701 -7.320 1.00 88.12 178 THR A O 1
ATOM 1446 N N . LEU A 1 179 ? 13.906 6.490 -9.417 1.00 87.25 179 LEU A N 1
ATOM 1447 C CA . LEU A 1 179 ? 12.572 5.964 -9.753 1.00 87.25 179 LEU A CA 1
ATOM 1448 C C . LEU A 1 179 ? 12.489 4.432 -9.650 1.00 87.25 179 LEU A C 1
ATOM 1450 O O . LEU A 1 179 ? 11.542 3.892 -9.072 1.00 87.25 179 LEU A O 1
ATOM 1454 N N . LEU A 1 180 ? 13.498 3.724 -10.169 1.00 90.19 180 LEU A N 1
ATOM 1455 C CA . LEU A 1 180 ? 13.600 2.272 -10.040 1.00 90.19 180 LEU A CA 1
ATOM 1456 C C . LEU A 1 180 ? 13.838 1.870 -8.585 1.00 90.19 180 LEU A C 1
ATOM 1458 O O . LEU A 1 180 ? 13.170 0.967 -8.089 1.00 90.19 180 LEU A O 1
ATOM 1462 N N . GLY A 1 181 ? 14.733 2.581 -7.897 1.00 92.56 181 GLY A N 1
ATOM 1463 C CA . GLY A 1 181 ? 15.011 2.388 -6.479 1.00 92.56 181 GLY A CA 1
ATOM 1464 C C . GLY A 1 181 ? 13.749 2.475 -5.626 1.00 92.56 181 GLY A C 1
ATOM 1465 O O . GLY A 1 181 ? 13.423 1.521 -4.930 1.00 92.56 181 GLY A O 1
ATOM 1466 N N . GLN A 1 182 ? 12.983 3.559 -5.755 1.00 93.25 182 GLN A N 1
ATOM 1467 C CA . GLN A 1 182 ? 11.720 3.756 -5.038 1.00 93.25 182 GLN A CA 1
ATOM 1468 C C . GLN A 1 182 ? 10.665 2.711 -5.417 1.00 93.25 182 GLN A C 1
ATOM 1470 O O . GLN A 1 182 ? 9.931 2.240 -4.550 1.00 93.25 182 GLN A O 1
ATOM 1475 N N . SER A 1 183 ? 10.606 2.301 -6.688 1.00 92.69 183 SER A N 1
ATOM 1476 C CA . SER A 1 183 ? 9.682 1.248 -7.129 1.00 92.69 183 SER A CA 1
ATOM 1477 C C . SER A 1 183 ? 9.995 -0.093 -6.469 1.00 92.69 183 SER A C 1
ATOM 1479 O O . SER A 1 183 ? 9.092 -0.747 -5.951 1.00 92.69 183 SER A O 1
ATOM 1481 N N . LEU A 1 184 ? 11.272 -0.473 -6.397 1.00 94.69 184 LEU A N 1
ATOM 1482 C CA . LEU A 1 184 ? 11.709 -1.673 -5.680 1.00 94.69 184 LEU A CA 1
ATOM 1483 C C . LEU A 1 184 ? 11.540 -1.521 -4.164 1.00 94.69 184 LEU A C 1
ATOM 1485 O O . LEU A 1 184 ? 11.078 -2.441 -3.495 1.00 94.69 184 LEU A O 1
ATOM 1489 N N . GLY A 1 185 ? 11.845 -0.348 -3.618 1.00 95.62 185 GLY A N 1
ATOM 1490 C CA . GLY A 1 185 ? 11.651 -0.040 -2.208 1.00 95.62 185 GLY A CA 1
ATOM 1491 C C . GLY A 1 185 ? 10.189 -0.108 -1.772 1.00 95.62 185 GLY A C 1
ATOM 1492 O O . GLY A 1 185 ? 9.901 -0.533 -0.653 1.00 95.62 185 GLY A O 1
ATOM 1493 N N . SER A 1 186 ? 9.249 0.193 -2.672 1.00 95.12 186 SER A N 1
ATOM 1494 C CA . SER A 1 186 ? 7.820 0.025 -2.406 1.00 95.12 186 SER A CA 1
ATOM 1495 C C . SER A 1 186 ? 7.411 -1.439 -2.198 1.00 95.12 186 SER A C 1
ATOM 1497 O O . SER A 1 186 ? 6.475 -1.695 -1.444 1.00 95.12 186 SER A O 1
ATOM 1499 N N . LEU A 1 187 ? 8.139 -2.412 -2.771 1.00 96.56 187 LEU A N 1
ATOM 1500 C CA . LEU A 1 187 ? 7.928 -3.840 -2.487 1.00 96.56 187 LEU A CA 1
ATOM 1501 C C . LEU A 1 187 ? 8.299 -4.171 -1.042 1.00 96.56 187 LEU A C 1
ATOM 1503 O O . LEU A 1 187 ? 7.568 -4.891 -0.365 1.00 96.56 187 LEU A O 1
ATOM 1507 N N . VAL A 1 188 ? 9.418 -3.623 -0.563 1.00 96.81 188 VAL A N 1
ATOM 1508 C CA . VAL A 1 188 ? 9.886 -3.805 0.818 1.00 96.81 188 VAL A CA 1
ATOM 1509 C C . VAL A 1 188 ? 8.893 -3.176 1.793 1.00 96.81 188 VAL A C 1
ATOM 1511 O O . VAL A 1 188 ? 8.487 -3.820 2.759 1.00 96.81 188 VAL A O 1
ATOM 1514 N N . LEU A 1 189 ? 8.442 -1.956 1.492 1.00 96.56 189 LEU A N 1
ATOM 1515 C CA . LEU A 1 189 ? 7.441 -1.250 2.286 1.00 96.56 189 LEU A CA 1
ATOM 1516 C C . LEU A 1 189 ? 6.105 -2.004 2.340 1.00 96.56 189 LEU A C 1
ATOM 1518 O O . LEU A 1 189 ? 5.517 -2.162 3.409 1.00 96.56 189 LEU A O 1
ATOM 1522 N N . ALA A 1 190 ? 5.632 -2.501 1.197 1.00 96.25 190 ALA A N 1
ATOM 1523 C CA . ALA A 1 190 ? 4.404 -3.284 1.117 1.00 96.25 190 ALA A CA 1
ATOM 1524 C C . ALA A 1 190 ? 4.528 -4.617 1.867 1.00 96.25 190 ALA A C 1
ATOM 1526 O O . ALA A 1 190 ? 3.598 -5.027 2.557 1.00 96.25 190 ALA A O 1
ATOM 1527 N N . TYR A 1 191 ? 5.685 -5.276 1.794 1.00 96.62 191 TYR A N 1
ATOM 1528 C CA . TYR A 1 191 ? 5.946 -6.484 2.569 1.00 96.62 191 TYR A CA 1
ATOM 1529 C C . TYR A 1 191 ? 5.912 -6.219 4.086 1.00 96.62 191 TYR A C 1
ATOM 1531 O O . TYR A 1 191 ? 5.279 -6.976 4.825 1.00 96.62 191 TYR A O 1
ATOM 1539 N N . ASP A 1 192 ? 6.512 -5.124 4.561 1.00 96.38 192 ASP A N 1
ATOM 1540 C CA . ASP A 1 192 ? 6.415 -4.685 5.964 1.00 96.38 192 ASP A CA 1
ATOM 1541 C C . ASP A 1 192 ? 4.948 -4.424 6.368 1.00 96.38 192 ASP A C 1
ATOM 1543 O O . ASP A 1 192 ? 4.468 -4.911 7.394 1.00 96.38 192 ASP A O 1
ATOM 1547 N N . ALA A 1 193 ? 4.169 -3.768 5.503 1.00 95.81 193 ALA A N 1
ATOM 1548 C CA . ALA A 1 193 ? 2.740 -3.551 5.726 1.00 95.81 193 ALA A CA 1
ATOM 1549 C C . ALA A 1 193 ? 1.945 -4.865 5.838 1.00 95.81 193 ALA A C 1
ATOM 1551 O O . ALA A 1 193 ? 1.197 -5.065 6.799 1.00 95.81 193 ALA A O 1
ATOM 1552 N N . PHE A 1 194 ? 2.135 -5.797 4.901 1.00 96.25 194 PHE A N 1
ATOM 1553 C CA . PHE A 1 194 ? 1.393 -7.060 4.876 1.00 96.25 194 PHE A CA 1
ATOM 1554 C C . PHE A 1 194 ? 1.804 -8.020 5.989 1.00 96.25 194 PHE A C 1
ATOM 1556 O O . PHE A 1 194 ? 0.967 -8.772 6.484 1.00 96.25 194 PHE A O 1
ATOM 1563 N N . THR A 1 195 ? 3.066 -7.988 6.420 1.00 95.19 195 THR A N 1
ATOM 1564 C CA . THR A 1 195 ? 3.519 -8.756 7.589 1.00 95.19 195 THR A CA 1
ATOM 1565 C C . THR A 1 195 ? 2.997 -8.185 8.904 1.00 95.19 195 THR A C 1
ATOM 1567 O O . THR A 1 195 ? 2.816 -8.942 9.859 1.00 95.19 195 THR A O 1
ATOM 1570 N N . ASN A 1 196 ? 2.680 -6.889 8.947 1.00 93.75 196 ASN A N 1
ATOM 1571 C CA . ASN A 1 196 ? 1.997 -6.269 10.075 1.00 93.75 196 ASN A CA 1
ATOM 1572 C C . ASN A 1 196 ? 0.514 -6.635 10.138 1.00 93.75 196 ASN A C 1
ATOM 1574 O O . ASN A 1 196 ? 0.021 -7.011 11.202 1.00 93.75 196 ASN A O 1
ATOM 1578 N N . LEU A 1 197 ? -0.201 -6.502 9.026 1.00 95.19 197 LEU A N 1
ATOM 1579 C CA . LEU A 1 197 ? -1.600 -6.887 8.905 1.00 95.19 197 LEU A CA 1
ATOM 1580 C C . LEU A 1 197 ? -1.927 -7.078 7.428 1.00 95.19 197 LEU A C 1
ATOM 1582 O O . LEU A 1 197 ? -1.752 -6.151 6.647 1.00 95.19 197 LEU A O 1
ATOM 1586 N N . VAL A 1 198 ? -2.457 -8.236 7.041 1.00 95.25 198 VAL A N 1
ATOM 1587 C CA . VAL A 1 198 ? -3.002 -8.413 5.687 1.00 95.25 198 VAL A CA 1
ATOM 1588 C C . VAL A 1 198 ? -4.393 -7.780 5.634 1.00 95.25 198 VAL A C 1
ATOM 1590 O O . VAL A 1 198 ? -5.229 -8.163 6.459 1.00 95.25 198 VAL A O 1
ATOM 1593 N N . PRO A 1 199 ? -4.674 -6.848 4.710 1.00 93.12 199 PRO A N 1
ATOM 1594 C CA . PRO A 1 199 ? -5.986 -6.221 4.595 1.00 93.12 199 PRO A CA 1
ATOM 1595 C C . PRO A 1 199 ? -6.997 -7.128 3.875 1.00 93.12 199 PRO A C 1
ATOM 1597 O O . PRO A 1 199 ? -6.625 -8.075 3.185 1.00 93.12 199 PRO A O 1
ATOM 1600 N N . ASP A 1 200 ? -8.290 -6.832 4.032 1.00 91.75 200 ASP A N 1
ATOM 1601 C CA . ASP A 1 200 ? -9.356 -7.480 3.246 1.00 91.75 200 ASP A CA 1
ATOM 1602 C C . ASP A 1 200 ? -9.532 -6.826 1.872 1.00 91.75 200 ASP A C 1
ATOM 1604 O O . ASP A 1 200 ? -9.881 -7.499 0.907 1.00 91.75 200 ASP A O 1
ATOM 1608 N N . VAL A 1 201 ? -9.246 -5.526 1.792 1.00 92.06 201 VAL A N 1
ATOM 1609 C CA . VAL A 1 201 ? -9.155 -4.725 0.570 1.00 92.06 201 VAL A CA 1
ATOM 1610 C C . VAL A 1 201 ? -7.948 -3.813 0.723 1.00 92.06 201 VAL A C 1
ATOM 1612 O O . VAL A 1 201 ? -7.813 -3.139 1.744 1.00 92.06 201 VAL A O 1
ATOM 1615 N N . PHE A 1 202 ? -7.073 -3.793 -0.276 1.00 93.31 202 PHE A N 1
ATOM 1616 C CA . PHE A 1 202 ? -5.879 -2.957 -0.264 1.00 93.31 202 PHE A CA 1
ATOM 1617 C C . PHE A 1 202 ? -6.063 -1.749 -1.181 1.00 93.31 202 PHE A C 1
ATOM 1619 O O . PHE A 1 202 ? -6.395 -1.904 -2.353 1.00 93.31 202 PHE A O 1
ATOM 1626 N N . VAL A 1 203 ? -5.841 -0.546 -0.656 1.00 91.12 203 VAL A N 1
ATOM 1627 C CA . VAL A 1 203 ? -5.908 0.695 -1.433 1.00 91.12 203 VAL A CA 1
ATOM 1628 C C . VAL A 1 203 ? -4.560 1.394 -1.352 1.00 91.12 203 VAL A C 1
ATOM 1630 O O . VAL A 1 203 ? -4.106 1.732 -0.261 1.00 91.12 203 VAL A O 1
ATOM 1633 N N . ASP A 1 204 ? -3.928 1.606 -2.501 1.00 89.94 204 ASP A N 1
ATOM 1634 C CA . ASP A 1 204 ? -2.702 2.389 -2.608 1.00 89.94 204 ASP A CA 1
ATOM 1635 C C . ASP A 1 204 ? -3.028 3.863 -2.850 1.00 89.94 204 ASP A C 1
ATOM 1637 O O . ASP A 1 204 ? -3.767 4.209 -3.767 1.00 89.94 204 ASP A O 1
ATOM 1641 N N . THR A 1 205 ? -2.460 4.738 -2.030 1.00 85.56 205 THR A N 1
ATOM 1642 C CA . THR A 1 205 ? -2.674 6.190 -2.085 1.00 85.56 205 THR A CA 1
ATOM 1643 C C . THR A 1 205 ? -1.410 6.949 -2.478 1.00 85.56 205 THR A C 1
ATOM 1645 O O . THR A 1 205 ? -1.439 8.172 -2.580 1.00 85.56 205 THR A O 1
ATOM 1648 N N . MET A 1 206 ? -0.286 6.243 -2.634 1.00 84.12 206 MET A N 1
ATOM 1649 C CA . MET A 1 206 ? 1.032 6.830 -2.885 1.00 84.12 206 MET A CA 1
ATOM 1650 C C . MET A 1 206 ? 1.474 6.674 -4.343 1.00 84.12 206 MET A C 1
ATOM 1652 O O . MET A 1 206 ? 2.447 7.304 -4.748 1.00 84.12 206 MET A O 1
ATOM 1656 N N . GLY A 1 207 ? 0.778 5.852 -5.134 1.00 84.69 207 GLY A N 1
ATOM 1657 C CA . GLY A 1 207 ? 1.171 5.564 -6.510 1.00 84.69 207 GLY A CA 1
ATOM 1658 C C . GLY A 1 207 ? 2.368 4.624 -6.558 1.00 84.69 207 GLY A C 1
ATOM 1659 O O . GLY A 1 207 ? 3.378 4.904 -7.199 1.00 84.69 207 GLY A O 1
ATOM 1660 N N . TYR A 1 208 ? 2.269 3.501 -5.857 1.00 90.06 208 TYR A N 1
ATOM 1661 C CA . TYR A 1 208 ? 3.211 2.395 -5.859 1.00 90.06 208 TYR A CA 1
ATOM 1662 C C . TYR A 1 208 ? 2.608 1.189 -6.590 1.00 90.06 208 TYR A C 1
ATOM 1664 O O . TYR A 1 208 ? 2.175 0.211 -5.979 1.00 90.06 208 TYR A O 1
ATOM 1672 N N . ALA A 1 209 ? 2.658 1.209 -7.928 1.00 89.25 209 ALA A N 1
ATOM 1673 C CA . ALA A 1 209 ? 2.199 0.098 -8.773 1.00 89.25 209 ALA A CA 1
ATOM 1674 C C . ALA A 1 209 ? 2.809 -1.261 -8.375 1.00 89.25 209 ALA A C 1
ATOM 1676 O O . ALA A 1 209 ? 2.141 -2.294 -8.402 1.00 89.25 209 ALA A O 1
ATOM 1677 N N . PHE A 1 210 ? 4.069 -1.261 -7.939 1.00 92.44 210 PHE A N 1
ATOM 1678 C CA . PHE A 1 210 ? 4.779 -2.458 -7.491 1.00 92.44 210 PHE A CA 1
ATOM 1679 C C . PHE A 1 210 ? 4.202 -3.028 -6.185 1.00 92.44 210 PHE A C 1
ATOM 1681 O O . PHE A 1 210 ? 4.107 -4.247 -6.049 1.00 92.44 210 PHE A O 1
ATOM 1688 N N . ALA A 1 211 ? 3.737 -2.182 -5.260 1.00 94.19 211 ALA A N 1
ATOM 1689 C CA . ALA A 1 211 ? 3.040 -2.626 -4.052 1.00 94.19 211 ALA A CA 1
ATOM 1690 C C . ALA A 1 211 ? 1.702 -3.313 -4.385 1.00 94.19 211 ALA A C 1
ATOM 1692 O O . ALA A 1 211 ? 1.377 -4.356 -3.812 1.00 94.19 211 ALA A O 1
ATOM 1693 N N . LEU A 1 212 ? 0.951 -2.771 -5.350 1.00 92.25 212 LEU A N 1
ATOM 1694 C CA . LEU A 1 212 ? -0.293 -3.373 -5.844 1.00 92.25 212 LEU A CA 1
ATOM 1695 C C . LEU A 1 212 ? -0.037 -4.719 -6.526 1.00 92.25 212 LEU A C 1
ATOM 1697 O O . LEU A 1 212 ? -0.733 -5.699 -6.257 1.00 92.25 212 LEU A O 1
ATOM 1701 N N . ALA A 1 213 ? 0.989 -4.798 -7.374 1.00 92.56 213 ALA A N 1
ATOM 1702 C CA . ALA A 1 213 ? 1.390 -6.052 -7.998 1.00 92.56 213 ALA A CA 1
ATOM 1703 C C . ALA A 1 213 ? 1.786 -7.098 -6.945 1.00 92.56 213 ALA A C 1
ATOM 1705 O O . ALA A 1 213 ? 1.309 -8.231 -7.000 1.00 92.56 213 ALA A O 1
ATOM 1706 N N . LEU A 1 214 ? 2.579 -6.714 -5.937 1.00 94.75 214 LEU A N 1
ATOM 1707 C CA . LEU A 1 214 ? 2.952 -7.607 -4.839 1.00 94.75 214 LEU A CA 1
ATOM 1708 C C . LEU A 1 214 ? 1.724 -8.126 -4.082 1.00 94.75 214 LEU A C 1
ATOM 1710 O O . LEU A 1 214 ? 1.641 -9.323 -3.811 1.00 94.75 214 LEU A O 1
ATOM 1714 N N . SER A 1 215 ? 0.759 -7.251 -3.786 1.00 94.81 215 SER A N 1
ATOM 1715 C CA . SER A 1 215 ? -0.506 -7.637 -3.153 1.00 94.81 215 SER A CA 1
ATOM 1716 C C . SER A 1 215 ? -1.242 -8.699 -3.971 1.00 94.81 215 SER A C 1
ATOM 1718 O O . SER A 1 215 ? -1.637 -9.723 -3.425 1.00 94.81 215 SER A O 1
ATOM 1720 N N . ASN A 1 216 ? -1.333 -8.522 -5.291 1.00 92.19 216 ASN A N 1
ATOM 1721 C CA . ASN A 1 216 ? -1.999 -9.471 -6.186 1.00 92.19 216 ASN A CA 1
ATOM 1722 C C . ASN A 1 216 ? -1.271 -10.818 -6.294 1.00 92.19 216 ASN A C 1
ATOM 1724 O O . ASN A 1 216 ? -1.914 -11.867 -6.380 1.00 92.19 216 ASN A O 1
ATOM 1728 N N . PHE A 1 217 ? 0.063 -10.812 -6.272 1.00 92.56 217 PHE A N 1
ATOM 1729 C CA . PHE A 1 217 ? 0.846 -12.047 -6.290 1.00 92.56 217 PHE A CA 1
ATOM 1730 C C . PHE A 1 217 ? 0.754 -12.823 -4.972 1.00 92.56 217 PHE A C 1
ATOM 1732 O O . PHE A 1 217 ? 0.610 -14.046 -5.000 1.00 92.56 217 PHE A O 1
ATOM 1739 N N . LEU A 1 218 ? 0.818 -12.131 -3.830 1.00 94.94 218 LEU A N 1
ATOM 1740 C CA . LEU A 1 218 ? 0.727 -12.753 -2.505 1.00 94.94 218 LEU A CA 1
ATOM 1741 C C . LEU A 1 218 ? -0.714 -13.149 -2.155 1.00 94.94 218 LEU A C 1
ATOM 1743 O O . LEU A 1 218 ? -0.956 -14.232 -1.623 1.00 94.94 218 LEU A O 1
ATOM 1747 N N . PHE A 1 219 ? -1.681 -12.289 -2.466 1.00 94.81 219 PHE A N 1
ATOM 1748 C CA . PHE A 1 219 ? -3.076 -12.406 -2.049 1.00 94.81 219 PHE A CA 1
ATOM 1749 C C . PHE A 1 219 ? -4.044 -12.195 -3.227 1.00 94.81 219 PHE A C 1
ATOM 1751 O O . PHE A 1 219 ? -4.777 -11.209 -3.256 1.00 94.81 219 PHE A O 1
ATOM 1758 N N . PRO A 1 220 ? -4.155 -13.150 -4.169 1.00 91.38 220 PRO A N 1
ATOM 1759 C CA . PRO A 1 220 ? -5.045 -13.010 -5.330 1.00 91.38 220 PRO A CA 1
ATOM 1760 C C . PRO A 1 220 ? -6.525 -12.767 -4.986 1.00 91.38 220 PRO A C 1
ATOM 1762 O O . PRO A 1 220 ? -7.292 -12.311 -5.829 1.00 91.38 220 PRO A O 1
ATOM 1765 N N . SER A 1 221 ? -6.946 -13.116 -3.765 1.00 89.12 221 SER A N 1
ATOM 1766 C CA . SER A 1 221 ? -8.310 -12.920 -3.269 1.00 89.12 221 SER A CA 1
ATOM 1767 C C . SER A 1 221 ? -8.571 -11.530 -2.682 1.00 89.12 221 SER A C 1
ATOM 1769 O O . SER A 1 221 ? -9.720 -11.238 -2.367 1.00 89.12 221 SER A O 1
ATOM 1771 N N . VAL A 1 222 ? -7.535 -10.719 -2.443 1.00 90.69 222 VAL A N 1
ATOM 1772 C CA . VAL A 1 222 ? -7.659 -9.376 -1.858 1.00 90.69 222 VAL A CA 1
ATOM 1773 C C . VAL A 1 222 ? -7.865 -8.382 -2.999 1.00 90.69 222 VAL A C 1
ATOM 1775 O O . VAL A 1 222 ? -6.967 -8.221 -3.822 1.00 90.69 222 VAL A O 1
ATOM 1778 N N . PRO A 1 223 ? -9.028 -7.714 -3.091 1.00 91.00 223 PRO A N 1
ATOM 1779 C CA . PRO A 1 223 ? -9.235 -6.671 -4.082 1.00 91.00 223 PRO A CA 1
ATOM 1780 C C . PRO A 1 223 ? -8.258 -5.516 -3.854 1.00 91.00 223 PRO A C 1
ATOM 1782 O O . PRO A 1 223 ? -8.060 -5.084 -2.714 1.00 91.00 223 PRO A O 1
ATOM 1785 N N . THR A 1 224 ? -7.683 -5.010 -4.945 1.00 88.88 224 THR A N 1
ATOM 1786 C CA . THR A 1 224 ? -6.762 -3.871 -4.917 1.00 88.88 224 THR A CA 1
ATOM 1787 C C . THR A 1 224 ? -7.357 -2.663 -5.633 1.00 88.88 224 THR A C 1
ATOM 1789 O O . THR A 1 224 ? -8.009 -2.819 -6.664 1.00 88.88 224 THR A O 1
ATOM 1792 N N . GLY A 1 225 ? -7.139 -1.469 -5.085 1.00 86.06 225 GLY A N 1
ATOM 1793 C CA . GLY A 1 225 ? -7.516 -0.193 -5.687 1.00 86.06 225 GLY A CA 1
ATOM 1794 C C . GLY A 1 225 ? -6.386 0.825 -5.572 1.00 86.06 225 GLY A C 1
ATOM 1795 O O . GLY A 1 225 ? -5.508 0.691 -4.721 1.00 86.06 225 GLY A O 1
ATOM 1796 N N . ALA A 1 226 ? -6.405 1.846 -6.423 1.00 83.69 226 ALA A N 1
ATOM 1797 C CA . ALA A 1 226 ? -5.399 2.899 -6.431 1.00 83.69 226 ALA A CA 1
ATOM 1798 C C . ALA A 1 226 ? -6.068 4.276 -6.443 1.00 83.69 226 ALA A C 1
ATOM 1800 O O . ALA A 1 226 ? -7.032 4.505 -7.171 1.00 83.69 226 ALA A O 1
ATOM 1801 N N . TYR A 1 227 ? -5.537 5.189 -5.642 1.00 78.44 227 TYR A N 1
ATOM 1802 C CA . TYR A 1 227 ? -5.942 6.581 -5.552 1.00 78.44 227 TYR A CA 1
ATOM 1803 C C . TYR A 1 227 ? -4.721 7.451 -5.849 1.00 78.44 227 TYR A C 1
ATOM 1805 O O . TYR A 1 227 ? -3.998 7.878 -4.950 1.00 78.44 227 TYR A O 1
ATOM 1813 N N . VAL A 1 228 ? -4.448 7.634 -7.143 1.00 69.69 228 VAL A N 1
ATOM 1814 C CA . VAL A 1 228 ? -3.235 8.291 -7.643 1.00 69.69 228 VAL A CA 1
ATOM 1815 C C . VAL A 1 228 ? -3.632 9.556 -8.388 1.00 69.69 228 VAL A C 1
ATOM 1817 O O . VAL A 1 228 ? -4.239 9.488 -9.452 1.00 69.69 228 VAL A O 1
ATOM 1820 N N . HIS A 1 229 ? -3.292 10.712 -7.820 1.00 62.38 229 HIS A N 1
ATOM 1821 C CA . HIS A 1 229 ? -3.588 12.015 -8.425 1.00 62.38 229 HIS A CA 1
ATOM 1822 C C . HIS A 1 229 ? -2.486 12.534 -9.348 1.00 62.38 229 HIS A C 1
ATOM 1824 O O . HIS A 1 229 ? -2.776 13.314 -10.249 1.00 62.38 229 HIS A O 1
ATOM 1830 N N . TYR A 1 230 ? -1.246 12.081 -9.155 1.00 59.75 230 TYR A N 1
ATOM 1831 C CA . TYR A 1 230 ? -0.113 12.421 -10.009 1.00 59.75 230 TYR A CA 1
ATOM 1832 C C . TYR A 1 230 ? 0.657 11.142 -10.346 1.00 59.75 230 TYR A C 1
ATOM 1834 O O . TYR A 1 230 ? 1.077 10.438 -9.423 1.00 59.75 230 TYR A O 1
ATOM 1842 N N . PRO A 1 231 ? 0.825 10.798 -11.634 1.00 61.28 231 PRO A N 1
ATOM 1843 C CA . PRO A 1 231 ? 1.560 9.602 -12.015 1.00 61.28 231 PRO A CA 1
ATOM 1844 C C . PRO A 1 231 ? 3.049 9.755 -11.682 1.00 61.28 231 PRO A C 1
ATOM 1846 O O . PRO A 1 231 ? 3.609 10.846 -11.765 1.00 61.28 231 PRO A O 1
ATOM 1849 N N . THR A 1 232 ? 3.710 8.642 -11.350 1.00 66.81 232 THR A N 1
ATOM 1850 C CA . THR A 1 232 ? 5.148 8.612 -11.018 1.00 66.81 232 THR A CA 1
ATOM 1851 C C . THR A 1 232 ? 6.035 9.136 -12.157 1.00 66.81 232 THR A C 1
ATOM 1853 O O . THR A 1 232 ? 7.090 9.707 -11.898 1.00 66.81 232 THR A O 1
ATOM 1856 N N . ILE A 1 233 ? 5.601 8.973 -13.412 1.00 65.94 233 ILE A N 1
ATOM 1857 C CA . ILE A 1 233 ? 6.166 9.633 -14.597 1.00 65.94 233 ILE A CA 1
ATOM 1858 C C . ILE A 1 233 ? 5.006 10.180 -15.431 1.00 65.94 233 ILE A C 1
ATOM 1860 O O . ILE A 1 233 ? 4.079 9.433 -15.741 1.00 65.94 233 ILE A O 1
ATOM 1864 N N . SER A 1 234 ? 5.069 11.457 -15.820 1.00 65.50 234 SER A N 1
ATOM 1865 C CA . SER A 1 234 ? 4.140 12.049 -16.789 1.00 65.50 234 SER A CA 1
ATOM 1866 C C . SER A 1 234 ? 4.702 11.992 -18.213 1.00 65.50 234 SER A C 1
ATOM 1868 O O . SER A 1 234 ? 5.917 11.949 -18.417 1.00 65.50 234 SER A O 1
ATOM 1870 N N . THR A 1 235 ? 3.813 12.012 -19.206 1.00 63.31 235 THR A N 1
ATOM 1871 C CA . THR A 1 235 ? 4.175 12.106 -20.631 1.00 63.31 235 THR A CA 1
ATOM 1872 C C . THR A 1 235 ? 4.957 13.385 -20.927 1.00 63.31 235 THR A C 1
ATOM 1874 O O . THR A 1 235 ? 5.993 13.328 -21.578 1.00 63.31 235 THR A O 1
ATOM 1877 N N . ASP A 1 236 ? 4.558 14.501 -20.319 1.00 58.94 236 ASP A N 1
ATOM 1878 C CA . ASP A 1 236 ? 5.262 15.789 -20.393 1.00 58.94 236 ASP A CA 1
ATOM 1879 C C . ASP A 1 236 ? 6.709 15.708 -19.848 1.00 58.94 236 ASP A C 1
ATOM 1881 O O . ASP A 1 236 ? 7.648 16.305 -20.377 1.00 58.94 236 ASP A O 1
ATOM 1885 N N . MET A 1 237 ? 6.951 14.863 -18.837 1.00 65.00 237 MET A N 1
ATOM 1886 C CA . MET A 1 237 ? 8.304 14.616 -18.326 1.00 65.00 237 MET A CA 1
ATOM 1887 C C . MET A 1 237 ? 9.176 13.807 -19.300 1.00 65.00 237 MET A C 1
ATOM 1889 O O . MET A 1 237 ? 10.399 13.923 -19.269 1.00 65.00 237 MET A O 1
ATOM 1893 N N . LEU A 1 238 ? 8.568 12.969 -20.145 1.00 66.31 238 LEU A N 1
ATOM 1894 C CA . LEU A 1 238 ? 9.275 12.236 -21.198 1.00 66.31 238 LEU A CA 1
ATOM 1895 C C . LEU A 1 238 ? 9.560 13.144 -22.398 1.00 66.31 238 LEU A C 1
ATOM 1897 O O . LEU A 1 238 ? 10.664 13.098 -22.934 1.00 66.31 238 LEU A O 1
ATOM 1901 N N . GLU A 1 239 ? 8.602 13.992 -22.773 1.00 66.25 239 GLU A N 1
ATOM 1902 C CA . GLU A 1 239 ? 8.717 14.940 -23.888 1.00 66.25 239 GLU A CA 1
ATOM 1903 C C . GLU A 1 239 ? 9.723 16.063 -23.598 1.00 66.25 239 GLU A C 1
ATOM 1905 O O . GLU A 1 239 ? 10.496 16.453 -24.474 1.00 66.25 239 GLU A O 1
ATOM 1910 N N . SER A 1 240 ? 9.799 16.534 -22.350 1.00 66.88 240 SER A N 1
ATOM 1911 C CA . SER A 1 240 ? 10.788 17.538 -21.933 1.00 66.88 240 SER A CA 1
ATOM 1912 C C . SER A 1 240 ? 12.244 17.078 -22.053 1.00 66.88 240 SER A C 1
ATOM 1914 O O . SER A 1 240 ? 13.128 17.916 -22.201 1.00 66.88 240 SER A O 1
ATOM 1916 N N . LEU A 1 241 ? 12.536 15.770 -22.070 1.00 61.31 241 LEU A N 1
ATOM 1917 C CA . LEU A 1 241 ? 13.909 15.281 -22.279 1.00 61.31 241 LEU A CA 1
ATOM 1918 C C . LEU A 1 241 ? 14.480 15.678 -23.649 1.00 61.31 241 LEU A C 1
ATOM 1920 O O . LEU A 1 241 ? 15.704 15.769 -23.797 1.00 61.31 241 LEU A O 1
ATOM 1924 N N . ASP A 1 242 ? 13.600 15.899 -24.627 1.00 60.94 242 ASP A N 1
ATOM 1925 C CA . ASP A 1 242 ? 13.936 16.247 -26.008 1.00 60.94 242 ASP A CA 1
ATOM 1926 C C . ASP A 1 242 ? 13.806 17.748 -26.292 1.00 60.94 242 ASP A C 1
ATOM 1928 O O . ASP A 1 242 ? 14.203 18.212 -27.365 1.00 60.94 242 ASP A O 1
ATOM 1932 N N . ASP A 1 243 ? 13.323 18.521 -25.315 1.00 61.25 243 ASP A N 1
ATOM 1933 C CA . ASP A 1 243 ? 13.175 19.964 -25.427 1.00 61.25 243 ASP A CA 1
ATOM 1934 C C . ASP A 1 243 ? 14.542 20.665 -25.352 1.00 61.25 243 ASP A C 1
ATOM 1936 O O . ASP A 1 243 ? 15.175 20.728 -24.299 1.00 61.25 243 ASP A O 1
ATOM 1940 N N . LYS A 1 244 ? 15.007 21.207 -26.482 1.00 56.03 244 LYS A N 1
ATOM 1941 C CA . LYS A 1 244 ? 16.252 21.994 -26.577 1.00 56.03 244 LYS A CA 1
ATOM 1942 C C . LYS A 1 244 ? 16.057 23.472 -26.228 1.00 56.03 244 LYS A C 1
ATOM 1944 O O . LYS A 1 244 ? 17.037 24.205 -26.144 1.00 56.03 244 LYS A O 1
ATOM 1949 N N . THR A 1 245 ? 14.812 23.905 -26.049 1.00 57.38 245 THR A N 1
ATOM 1950 C CA . THR A 1 245 ? 14.434 25.310 -25.848 1.00 57.38 245 THR A CA 1
ATOM 1951 C C . THR A 1 245 ? 14.484 25.738 -24.379 1.00 57.38 245 THR A C 1
ATOM 1953 O O . THR A 1 245 ? 14.414 26.928 -24.093 1.00 57.38 245 THR A O 1
ATOM 1956 N N . GLY A 1 246 ? 14.625 24.792 -23.439 1.00 55.56 246 GLY A N 1
ATOM 1957 C CA . GLY A 1 246 ? 14.717 25.084 -22.002 1.00 55.56 246 GLY A CA 1
ATOM 1958 C C . GLY A 1 246 ? 13.395 25.515 -21.356 1.00 55.56 246 GLY A C 1
ATOM 1959 O O . GLY A 1 246 ? 13.383 25.874 -20.181 1.00 55.56 246 GLY A O 1
ATOM 1960 N N . GLN A 1 247 ? 12.288 25.498 -22.104 1.00 51.94 247 GLN A N 1
ATOM 1961 C CA . GLN A 1 247 ? 11.004 26.052 -21.672 1.00 51.94 247 GLN A CA 1
ATOM 1962 C C . GLN A 1 247 ? 10.104 25.019 -20.977 1.00 51.94 247 GLN A C 1
ATOM 1964 O O . GLN A 1 247 ? 9.242 25.406 -20.189 1.00 51.94 247 GLN A O 1
ATOM 1969 N N . ARG A 1 248 ? 10.306 23.712 -21.202 1.00 53.22 248 ARG A N 1
ATOM 1970 C CA . ARG A 1 248 ? 9.478 22.636 -20.626 1.00 53.22 248 ARG A CA 1
ATOM 1971 C C . ARG A 1 248 ? 10.140 21.928 -19.439 1.00 53.22 248 ARG A C 1
ATOM 1973 O O . ARG A 1 248 ? 10.385 20.729 -19.459 1.00 53.22 248 ARG A O 1
ATOM 1980 N N . GLY A 1 249 ? 10.384 22.663 -18.357 1.00 55.59 249 GLY A N 1
ATOM 1981 C CA . GLY A 1 249 ? 10.648 22.083 -17.032 1.00 55.59 249 GLY A CA 1
ATOM 1982 C C . GLY A 1 249 ? 12.100 21.692 -16.717 1.00 55.59 249 GLY A C 1
ATOM 1983 O O . GLY A 1 249 ? 13.017 21.826 -17.520 1.00 55.59 249 GLY A O 1
ATOM 1984 N N . LEU A 1 250 ? 12.305 21.192 -15.491 1.00 56.00 250 LEU A N 1
ATOM 1985 C CA . LEU A 1 250 ? 13.621 20.983 -14.854 1.00 56.00 250 LEU A CA 1
ATOM 1986 C C . LEU A 1 250 ? 14.560 19.992 -15.576 1.00 56.00 250 LEU A C 1
ATOM 1988 O O . LEU A 1 250 ? 15.734 19.909 -15.227 1.00 56.00 250 LEU A O 1
ATOM 1992 N N . ASN A 1 251 ? 14.061 19.212 -16.541 1.00 56.44 251 ASN A N 1
ATOM 1993 C CA . ASN A 1 251 ? 14.844 18.222 -17.291 1.00 56.44 251 ASN A CA 1
ATOM 1994 C C . ASN A 1 251 ? 15.027 18.578 -18.778 1.00 56.44 251 ASN A C 1
ATOM 1996 O O . ASN A 1 251 ? 15.530 17.735 -19.527 1.00 56.44 251 ASN A O 1
ATOM 2000 N N . ALA A 1 252 ? 14.657 19.795 -19.194 1.00 52.62 252 ALA A N 1
ATOM 2001 C CA . ALA A 1 252 ? 14.844 20.268 -20.562 1.00 52.62 252 ALA A CA 1
ATOM 2002 C C . ALA A 1 252 ? 16.308 20.110 -21.016 1.00 52.62 252 ALA A C 1
ATOM 2004 O O . ALA A 1 252 ? 17.247 20.449 -20.294 1.00 52.62 252 ALA A O 1
ATOM 2005 N N . GLY A 1 253 ? 16.516 19.514 -22.190 1.00 56.56 253 GLY A N 1
ATOM 2006 C CA . GLY A 1 253 ? 17.833 19.277 -22.786 1.00 56.56 253 GLY A CA 1
ATOM 2007 C C . GLY A 1 253 ? 18.641 18.122 -22.177 1.00 56.56 253 GLY A C 1
ATOM 2008 O O . GLY A 1 253 ? 19.677 17.746 -22.735 1.00 56.56 253 GLY A O 1
ATOM 2009 N N . ALA A 1 254 ? 18.167 17.490 -21.094 1.00 61.44 254 ALA A N 1
ATOM 2010 C CA . ALA A 1 254 ? 18.884 16.413 -20.401 1.00 61.44 254 ALA A CA 1
ATOM 2011 C C . ALA A 1 254 ? 18.961 15.092 -21.195 1.00 61.44 254 ALA A C 1
ATOM 2013 O O . ALA A 1 254 ? 19.636 14.158 -20.761 1.00 61.44 254 ALA A O 1
ATOM 2014 N N . GLY A 1 255 ? 18.273 14.995 -22.339 1.00 58.81 255 GLY A N 1
ATOM 2015 C CA . GLY A 1 255 ? 18.357 13.884 -23.288 1.00 58.81 255 GLY A CA 1
ATOM 2016 C C . GLY A 1 255 ? 19.454 14.027 -24.356 1.00 58.81 255 GLY A C 1
ATOM 2017 O O . GLY A 1 255 ? 19.633 13.118 -25.172 1.00 58.81 255 GLY A O 1
ATOM 2018 N N . THR A 1 256 ? 20.194 15.137 -24.396 1.00 58.34 256 THR A N 1
ATOM 2019 C CA . THR A 1 256 ? 21.233 15.376 -25.416 1.00 58.34 256 THR A CA 1
ATOM 2020 C C . THR A 1 256 ? 22.579 14.707 -25.063 1.00 58.34 256 THR A C 1
ATOM 2022 O O . THR A 1 256 ? 22.925 14.523 -23.896 1.00 58.34 256 THR A O 1
ATOM 2025 N N . GLY A 1 257 ? 23.335 14.264 -26.078 1.00 71.81 257 GLY A N 1
ATOM 2026 C CA . GLY A 1 257 ? 24.602 13.533 -25.903 1.00 71.81 257 GLY A CA 1
ATOM 2027 C C . GLY A 1 257 ? 24.451 12.071 -25.439 1.00 71.81 257 GLY A C 1
ATOM 2028 O O . GLY A 1 257 ? 23.351 11.573 -25.203 1.00 71.81 257 GLY A O 1
ATOM 2029 N N . TRP A 1 258 ? 25.573 11.353 -25.299 1.00 71.81 258 TRP A N 1
ATOM 2030 C CA . TRP A 1 258 ? 25.583 9.922 -24.936 1.00 71.81 258 TRP A CA 1
ATOM 2031 C C . TRP A 1 258 ? 24.924 9.644 -23.573 1.00 71.81 258 TRP A C 1
ATOM 2033 O O . TRP A 1 258 ? 24.088 8.749 -23.447 1.00 71.81 258 TRP A O 1
ATOM 2043 N N . LYS A 1 259 ? 25.236 10.457 -22.552 1.00 71.44 259 LYS A N 1
ATOM 2044 C CA . LYS A 1 259 ? 24.627 10.352 -21.212 1.00 71.44 259 LYS A CA 1
ATOM 2045 C C . LYS A 1 259 ? 23.119 10.637 -21.241 1.00 71.44 259 LYS A C 1
ATOM 2047 O O . LYS A 1 259 ? 22.356 9.937 -20.573 1.00 71.44 259 LYS A O 1
ATOM 2052 N N . GLY A 1 260 ? 22.679 11.601 -22.053 1.00 72.19 260 GLY A N 1
ATOM 2053 C CA . GLY A 1 260 ? 21.263 11.911 -22.234 1.00 72.19 260 GLY A CA 1
ATOM 2054 C C . GLY A 1 260 ? 20.493 10.809 -22.964 1.00 72.19 260 GLY A C 1
ATOM 2055 O O . GLY A 1 260 ? 19.378 10.472 -22.569 1.00 72.19 260 GLY A O 1
ATOM 2056 N N . MET A 1 261 ? 21.115 10.146 -23.945 1.00 76.62 261 MET A N 1
ATOM 2057 C CA . MET A 1 261 ? 20.532 8.974 -24.607 1.00 76.62 261 MET A CA 1
ATOM 2058 C C . MET A 1 261 ? 20.301 7.818 -23.623 1.00 76.62 261 MET A C 1
ATOM 2060 O O . MET A 1 261 ? 19.235 7.199 -23.646 1.00 76.62 261 MET A O 1
ATOM 2064 N N . VAL A 1 262 ? 21.267 7.541 -22.739 1.00 82.06 262 VAL A N 1
ATOM 2065 C CA . VAL A 1 262 ? 21.123 6.519 -21.687 1.00 82.06 262 VAL A CA 1
ATOM 2066 C C . VAL A 1 262 ? 19.992 6.890 -20.725 1.00 82.06 262 VAL A C 1
ATOM 2068 O O . VAL A 1 262 ? 19.137 6.048 -20.447 1.00 82.06 262 VAL A O 1
ATOM 2071 N N . LYS A 1 263 ? 19.923 8.152 -20.276 1.00 80.44 263 LYS A N 1
ATOM 2072 C CA . LYS A 1 263 ? 18.837 8.645 -19.410 1.00 80.44 263 LYS A CA 1
ATOM 2073 C C . LYS A 1 263 ? 17.469 8.490 -20.084 1.00 80.44 263 LYS A C 1
ATOM 2075 O O . LYS A 1 263 ? 16.556 7.947 -19.467 1.00 80.44 263 LYS A O 1
ATOM 2080 N N . ARG A 1 264 ? 17.345 8.868 -21.363 1.00 79.00 264 ARG A N 1
ATOM 2081 C CA . ARG A 1 264 ? 16.111 8.717 -22.153 1.00 79.00 264 ARG A CA 1
ATOM 2082 C C . ARG A 1 264 ? 15.686 7.256 -22.265 1.00 79.00 264 ARG A C 1
ATOM 2084 O O . ARG A 1 264 ? 14.527 6.944 -21.992 1.00 79.00 264 ARG A O 1
ATOM 2091 N N . LYS A 1 265 ? 16.613 6.360 -22.628 1.00 84.94 265 LYS A N 1
ATOM 2092 C CA . LYS A 1 265 ? 16.344 4.914 -22.709 1.00 84.94 265 LYS A CA 1
ATOM 2093 C C . LYS A 1 265 ? 15.896 4.357 -21.360 1.00 84.94 265 LYS A C 1
ATOM 2095 O O . LYS A 1 265 ? 14.916 3.620 -21.320 1.00 84.94 265 LYS A O 1
ATOM 2100 N N . TYR A 1 266 ? 16.559 4.745 -20.270 1.00 86.81 266 TYR A N 1
ATOM 2101 C CA . TYR A 1 266 ? 16.173 4.352 -18.915 1.00 86.81 266 TYR A CA 1
ATOM 2102 C C . TYR A 1 266 ? 14.749 4.813 -18.574 1.00 86.81 266 TYR A C 1
ATOM 2104 O O . TYR A 1 266 ? 13.946 3.998 -18.132 1.00 86.81 266 TYR A O 1
ATOM 2112 N N . TRP A 1 267 ? 14.399 6.076 -18.833 1.00 83.69 267 TRP A N 1
ATOM 2113 C CA . TRP A 1 267 ? 13.078 6.621 -18.492 1.00 83.69 267 TRP A CA 1
ATOM 2114 C C . TRP A 1 267 ? 11.958 5.959 -19.293 1.00 83.69 267 TRP A C 1
ATOM 2116 O O . TRP A 1 267 ? 10.941 5.586 -18.718 1.00 83.69 267 TRP A O 1
ATOM 2126 N N . HIS A 1 268 ? 12.168 5.724 -20.590 1.00 83.50 268 HIS A N 1
ATOM 2127 C CA . HIS A 1 268 ? 11.202 5.007 -21.425 1.00 83.50 268 HIS A CA 1
ATOM 2128 C C . HIS A 1 268 ? 11.056 3.538 -21.015 1.00 83.50 268 HIS A C 1
ATOM 2130 O O . HIS A 1 268 ? 9.939 3.027 -20.940 1.00 83.50 268 HIS A O 1
ATOM 2136 N N . ALA A 1 269 ? 12.168 2.847 -20.740 1.00 85.12 269 ALA A N 1
ATOM 2137 C CA . ALA A 1 269 ? 12.138 1.462 -20.276 1.00 85.12 269 ALA A CA 1
ATOM 2138 C C . ALA A 1 269 ? 11.416 1.347 -18.929 1.00 85.12 269 ALA A C 1
ATOM 2140 O O . ALA A 1 269 ? 10.561 0.480 -18.755 1.00 85.12 269 ALA A O 1
ATOM 2141 N N . PHE A 1 270 ? 11.707 2.259 -18.002 1.00 87.50 270 PHE A N 1
ATOM 2142 C CA . PHE A 1 270 ? 11.051 2.305 -16.708 1.00 87.50 270 PHE A CA 1
ATOM 2143 C C . PHE A 1 270 ? 9.564 2.656 -16.833 1.00 87.50 270 PHE A C 1
ATOM 2145 O O . PHE A 1 270 ? 8.753 1.985 -16.210 1.00 87.50 270 PHE A O 1
ATOM 2152 N N . ALA A 1 271 ? 9.175 3.631 -17.661 1.00 83.88 271 ALA A N 1
ATOM 2153 C CA . ALA A 1 271 ? 7.767 3.973 -17.873 1.00 83.88 271 ALA A CA 1
ATOM 2154 C C . ALA A 1 271 ? 6.970 2.778 -18.423 1.00 83.88 271 ALA A C 1
ATOM 2156 O O . ALA A 1 271 ? 5.886 2.476 -17.926 1.00 83.88 271 ALA A O 1
ATOM 2157 N N . LYS A 1 272 ? 7.540 2.038 -19.388 1.00 84.94 272 LYS A N 1
ATOM 2158 C CA . LYS A 1 272 ? 6.945 0.795 -19.906 1.00 84.94 272 LYS A CA 1
ATOM 2159 C C . LYS A 1 272 ? 6.823 -0.274 -18.825 1.00 84.94 272 LYS A C 1
ATOM 2161 O O . LYS A 1 272 ? 5.764 -0.879 -18.697 1.00 84.94 272 LYS A O 1
ATOM 2166 N N . LEU A 1 273 ? 7.878 -0.493 -18.038 1.00 85.31 273 LEU A N 1
ATOM 2167 C CA . LEU A 1 273 ? 7.860 -1.451 -16.933 1.00 85.31 273 LEU A CA 1
ATOM 2168 C C . LEU A 1 273 ? 6.803 -1.072 -15.893 1.00 85.31 273 LEU A C 1
ATOM 2170 O O . LEU A 1 273 ? 6.000 -1.909 -15.503 1.00 85.31 273 LEU A O 1
ATOM 2174 N N . TYR A 1 274 ? 6.781 0.187 -15.467 1.00 85.81 274 TYR A N 1
ATOM 2175 C CA . TYR A 1 274 ? 5.858 0.693 -14.461 1.00 85.81 274 TYR A CA 1
ATOM 2176 C C . TYR A 1 274 ? 4.403 0.589 -14.940 1.00 85.81 274 TYR A C 1
ATOM 2178 O O . TYR A 1 274 ? 3.550 0.099 -14.203 1.00 85.81 274 TYR A O 1
ATOM 2186 N N . GLY A 1 275 ? 4.131 0.963 -16.196 1.00 82.06 275 GLY A N 1
ATOM 2187 C CA . GLY A 1 275 ? 2.821 0.794 -16.825 1.00 82.06 275 GLY A CA 1
ATOM 2188 C C . GLY A 1 275 ? 2.410 -0.674 -16.947 1.00 82.06 275 GLY A C 1
ATOM 2189 O O . GLY A 1 275 ? 1.275 -1.018 -16.635 1.00 82.06 275 GLY A O 1
ATOM 2190 N N . TRP A 1 276 ? 3.335 -1.564 -17.317 1.00 83.06 276 TRP A N 1
ATOM 2191 C CA . TRP A 1 276 ? 3.080 -3.005 -17.371 1.00 83.06 276 TRP A CA 1
ATOM 2192 C C . TRP A 1 276 ? 2.792 -3.595 -15.983 1.00 83.06 276 TRP A C 1
ATOM 2194 O O . TRP A 1 276 ? 1.850 -4.368 -15.830 1.00 83.06 276 TRP A O 1
ATOM 2204 N N . VAL A 1 277 ? 3.550 -3.214 -14.951 1.00 84.19 277 VAL A N 1
ATOM 2205 C CA . VAL A 1 277 ? 3.309 -3.656 -13.567 1.00 84.19 277 VAL A CA 1
ATOM 2206 C C . VAL A 1 277 ? 1.958 -3.142 -13.060 1.00 84.19 277 VAL A C 1
ATOM 2208 O O . VAL A 1 277 ? 1.191 -3.915 -12.490 1.00 84.19 277 VAL A O 1
ATOM 2211 N N . GLY A 1 278 ? 1.644 -1.866 -13.301 1.00 78.31 278 GLY A N 1
ATOM 2212 C CA . GLY A 1 278 ? 0.376 -1.253 -12.900 1.00 78.31 278 GLY A CA 1
ATOM 2213 C C . GLY A 1 278 ? -0.834 -1.823 -13.640 1.00 78.31 278 GLY A C 1
ATOM 2214 O O . GLY A 1 278 ? -1.852 -2.090 -13.013 1.00 78.31 278 GLY A O 1
ATOM 2215 N N . GLY A 1 279 ? -0.714 -2.076 -14.945 1.00 75.50 279 GLY A N 1
ATOM 2216 C CA . GLY A 1 279 ? -1.783 -2.665 -15.757 1.00 75.50 279 GLY A CA 1
ATOM 2217 C C . GLY A 1 279 ? -2.055 -4.139 -15.447 1.00 75.50 279 GLY A C 1
ATOM 2218 O O . GLY A 1 279 ? -3.177 -4.602 -15.617 1.00 75.50 279 GLY A O 1
ATOM 2219 N N . ASN A 1 280 ? -1.054 -4.877 -14.956 1.00 69.00 280 ASN A N 1
ATOM 2220 C CA . ASN A 1 280 ? -1.226 -6.260 -14.499 1.00 69.00 280 ASN A CA 1
ATOM 2221 C C . ASN A 1 280 ? -1.678 -6.372 -13.038 1.00 69.00 280 ASN A C 1
ATOM 2223 O O . ASN A 1 280 ? -2.004 -7.473 -12.582 1.00 69.00 280 ASN A O 1
ATOM 2227 N N . ALA A 1 281 ? -1.678 -5.274 -12.280 1.00 65.56 281 ALA A N 1
ATOM 2228 C CA . ALA A 1 281 ? -2.340 -5.271 -10.990 1.00 65.56 281 ALA A CA 1
ATOM 2229 C C . ALA A 1 281 ? -3.845 -5.442 -11.237 1.00 65.56 281 ALA A C 1
ATOM 2231 O O . ALA A 1 281 ? -4.420 -4.766 -12.084 1.00 65.56 281 ALA A O 1
ATOM 2232 N N . ASN A 1 282 ? -4.480 -6.367 -10.515 1.00 61.03 282 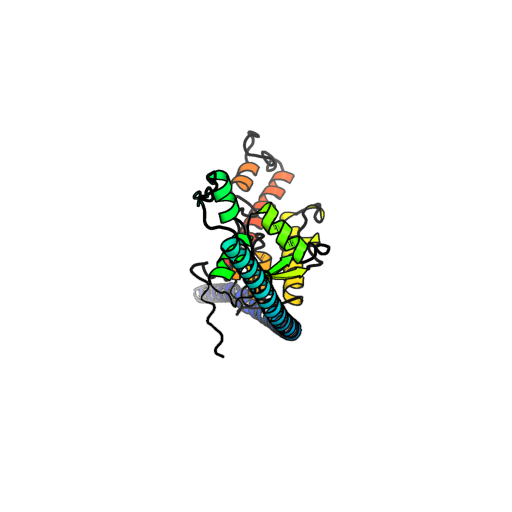ASN A N 1
ATOM 2233 C CA . ASN A 1 282 ? -5.911 -6.643 -10.607 1.00 61.03 282 ASN A CA 1
ATOM 2234 C C . ASN A 1 282 ? -6.696 -5.489 -9.960 1.00 61.03 282 ASN A C 1
ATOM 2236 O O . ASN A 1 282 ? -7.235 -5.602 -8.854 1.00 61.03 282 ASN A O 1
ATOM 2240 N N . LEU A 1 283 ? -6.672 -4.341 -10.631 1.00 57.75 283 LEU A N 1
ATOM 2241 C CA . LEU A 1 283 ? -7.444 -3.159 -10.311 1.00 57.75 283 LEU A CA 1
ATOM 2242 C C . LEU A 1 283 ? -8.881 -3.464 -10.710 1.00 57.75 283 LEU A C 1
ATOM 2244 O O . LEU A 1 283 ? -9.253 -3.386 -11.878 1.00 57.75 283 LEU A O 1
ATOM 2248 N N . ARG A 1 284 ? -9.696 -3.859 -9.735 1.00 53.97 284 ARG A N 1
ATOM 2249 C CA . ARG A 1 284 ? -11.143 -3.840 -9.940 1.00 53.97 284 ARG A CA 1
ATOM 2250 C C . ARG A 1 284 ? -11.549 -2.374 -9.910 1.00 53.97 284 ARG A C 1
ATOM 2252 O O . ARG A 1 284 ? -11.173 -1.676 -8.968 1.00 53.97 284 ARG A O 1
ATOM 2259 N N . GLU A 1 285 ? -12.235 -1.908 -10.952 1.00 35.34 285 GLU A N 1
ATOM 2260 C CA . GLU A 1 285 ? -12.683 -0.519 -11.053 1.00 35.34 285 GLU A CA 1
ATOM 2261 C C . GLU A 1 285 ? -13.279 -0.030 -9.719 1.00 35.34 285 GLU A C 1
ATOM 2263 O O . GLU A 1 285 ? -14.004 -0.776 -9.051 1.00 35.34 285 GLU A O 1
ATOM 2268 N N . PRO A 1 286 ? -13.040 1.234 -9.326 1.00 37.69 286 PRO A N 1
ATOM 2269 C CA . PRO A 1 286 ? -13.674 1.848 -8.164 1.00 37.69 286 PRO A CA 1
ATOM 2270 C C . PRO A 1 286 ? -15.172 2.132 -8.389 1.00 37.69 286 PRO A C 1
ATOM 2272 O O . PRO A 1 286 ? -15.751 2.998 -7.733 1.00 37.69 286 PRO A O 1
ATOM 2275 N N . SER A 1 287 ? -15.845 1.390 -9.268 1.00 28.77 287 SER A N 1
ATOM 2276 C CA . SER A 1 287 ? -17.296 1.270 -9.281 1.00 28.77 287 SER A CA 1
ATOM 2277 C C . SER A 1 287 ? -17.715 0.400 -8.096 1.00 28.77 287 SER A C 1
ATOM 2279 O O . SER A 1 287 ? -18.033 -0.774 -8.237 1.00 28.77 287 SER A O 1
ATOM 2281 N N . ILE A 1 288 ? -17.696 1.004 -6.906 1.00 35.16 288 ILE A N 1
ATOM 2282 C CA . ILE A 1 288 ? -18.341 0.492 -5.698 1.00 35.16 288 ILE A CA 1
ATOM 2283 C C . ILE A 1 288 ? -17.786 -0.876 -5.288 1.00 35.16 288 ILE A C 1
ATOM 2285 O O . ILE A 1 288 ? -18.257 -1.939 -5.682 1.00 35.16 288 ILE A O 1
ATOM 2289 N N . LEU A 1 289 ? -16.805 -0.818 -4.396 1.00 32.31 289 LEU A N 1
ATOM 2290 C CA . LEU A 1 289 ? -16.353 -1.916 -3.559 1.00 32.31 289 LEU A CA 1
ATOM 2291 C C . LEU A 1 289 ? -17.562 -2.557 -2.834 1.00 32.31 289 LEU A C 1
ATOM 2293 O O . LEU A 1 289 ? -17.888 -2.198 -1.706 1.00 32.31 289 LEU A O 1
ATOM 2297 N N . TYR A 1 290 ? -18.267 -3.488 -3.482 1.00 26.27 290 TYR A N 1
ATOM 2298 C CA . TYR A 1 290 ? -19.230 -4.381 -2.843 1.00 26.27 290 TYR A CA 1
ATOM 2299 C C . TYR A 1 290 ? -18.426 -5.350 -1.970 1.00 26.27 290 TYR A C 1
ATOM 2301 O O . TYR A 1 290 ? -18.146 -6.488 -2.345 1.00 26.27 290 TYR A O 1
ATOM 2309 N N . ILE A 1 291 ? -18.015 -4.879 -0.792 1.00 32.19 291 ILE A N 1
ATOM 2310 C CA . ILE A 1 291 ? -17.632 -5.761 0.304 1.00 32.19 291 ILE A CA 1
ATOM 2311 C C . ILE A 1 291 ? -18.924 -6.473 0.702 1.00 32.19 291 ILE A C 1
ATOM 2313 O O . ILE A 1 291 ? -19.796 -5.877 1.337 1.00 32.19 291 ILE A O 1
ATOM 2317 N N . ARG A 1 292 ? -19.092 -7.731 0.272 1.00 22.58 292 ARG A N 1
ATOM 2318 C CA . ARG A 1 292 ? -20.192 -8.562 0.769 1.00 22.58 292 ARG A CA 1
ATOM 2319 C C . ARG A 1 292 ? -20.088 -8.620 2.298 1.00 22.58 292 ARG A C 1
ATOM 2321 O O . ARG A 1 292 ? -18.992 -8.888 2.800 1.00 22.58 292 ARG A O 1
ATOM 2328 N N . PRO A 1 293 ? -21.181 -8.391 3.042 1.00 23.27 293 PRO A N 1
ATOM 2329 C CA . PRO A 1 293 ? -21.194 -8.691 4.463 1.00 23.27 293 PRO A CA 1
ATOM 2330 C C . PRO A 1 293 ? -20.861 -10.177 4.639 1.00 23.27 293 PRO A C 1
ATOM 2332 O O . PRO A 1 293 ? -21.432 -11.037 3.967 1.00 23.27 293 PRO A O 1
ATOM 2335 N N . ILE A 1 294 ? -19.885 -10.465 5.500 1.00 29.38 294 ILE A N 1
ATOM 2336 C CA . ILE A 1 294 ? -19.617 -11.828 5.960 1.00 29.38 294 ILE A CA 1
ATOM 2337 C C . ILE A 1 294 ? -20.875 -12.254 6.734 1.00 29.38 294 ILE A C 1
ATOM 2339 O O . ILE A 1 294 ? -21.269 -11.502 7.632 1.00 29.38 294 ILE A O 1
ATOM 2343 N N . PRO A 1 295 ? -21.538 -13.370 6.378 1.00 24.23 295 PRO A N 1
ATOM 2344 C CA . PRO A 1 295 ? -22.694 -13.839 7.129 1.00 24.23 295 PRO A CA 1
ATOM 2345 C C . PRO A 1 295 ? -22.278 -14.129 8.576 1.00 24.23 295 PRO A C 1
ATOM 2347 O O . PRO A 1 295 ? -21.170 -14.614 8.820 1.00 24.23 295 PRO A O 1
ATOM 2350 N N . SER A 1 296 ? -23.153 -13.724 9.498 1.00 33.53 296 SER A N 1
ATOM 2351 C CA . SER A 1 296 ? -23.058 -13.911 10.951 1.00 33.53 296 SER A CA 1
ATOM 2352 C C . SER A 1 296 ? -22.833 -15.361 11.343 1.00 33.53 296 SER A C 1
ATOM 2354 O O . SER A 1 296 ? -23.536 -16.208 10.747 1.00 33.53 296 SER A O 1
#

Radius of gyration: 27.2 Å; chains: 1; bounding box: 64×69×86 Å